Protein AF-A0A412C0H1-F1 (afdb_monomer)

Mean predicted aligned error: 8.93 Å

Solvent-accessible surface area (backbone atoms only — not comparable to full-atom values): 15823 Å² total; per-residue (Å²): 141,77,82,79,78,76,80,71,60,53,66,59,53,80,67,49,53,54,52,50,52,42,57,60,55,15,24,81,34,33,69,41,27,47,52,38,58,55,51,38,59,62,34,39,78,61,43,50,61,23,24,50,50,34,47,53,53,51,53,53,60,68,49,35,16,61,82,67,31,34,65,52,83,56,68,70,59,54,52,50,50,50,53,49,36,22,50,50,21,62,72,70,49,60,56,82,50,63,73,56,42,54,55,49,52,54,54,50,50,54,50,51,51,52,46,50,53,52,42,56,50,27,65,76,73,43,97,52,31,69,63,50,40,51,51,48,52,53,46,54,48,42,51,5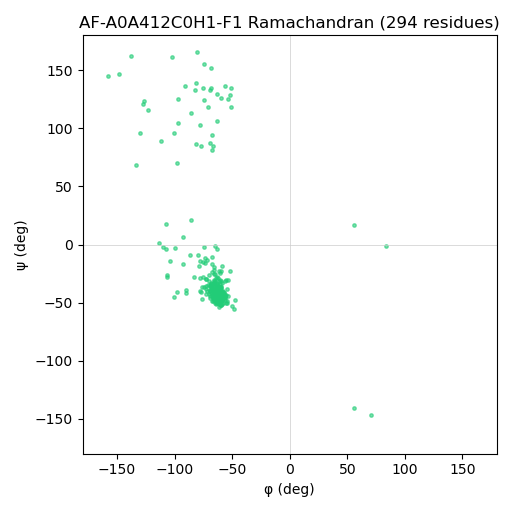3,13,52,54,47,30,50,64,39,41,47,91,84,44,54,62,51,36,29,49,37,44,58,50,48,53,49,50,55,52,22,61,72,44,69,88,47,67,82,54,36,81,84,46,98,40,44,19,52,60,25,56,35,36,68,57,36,20,55,50,48,33,55,45,50,55,33,48,76,66,22,68,70,43,64,74,41,53,67,63,42,50,51,53,51,54,49,50,55,55,48,34,59,52,20,70,25,65,70,25,46,53,47,40,51,51,47,52,31,54,56,31,56,71,41,93,50,69,74,45,35,53,55,23,52,55,52,52,50,50,50,51,66,72,62,48,54,67,64,58,60,52,51,54,59,52,53,62,58,65,76,76,114

Secondary structure (DSSP, 8-state):
-------PPTT--HHHHHHHHHHHHTTS-HHHHHHHHHHHHHHGGGHHHHHHHHHHHHHHHHHB-TTTSPPPS-HHHHHHHHHHHHHHHHHH-----HHHHHHHHHHHHHHHHHHHHHHHHHHHH-SSHHHHHHHHHHHHHHHHHHHHHHHHHTTT--HHHHHHHHHHHHHHHHHHHTT-GGG--SSSS--TTBS-HHHHHHHHHHHHHHHHH-SHHHH-HHHHHHHHHHHHHHHHHHT-HHHHHHHHHHHHHHHHTSS-HHHHHHHHHHHHHHHHHHS-HHHHHHHHHHHHHS--

Structure (mmCIF, N/CA/C/O backbone):
data_AF-A0A412C0H1-F1
#
_entry.id   AF-A0A412C0H1-F1
#
loop_
_atom_site.group_PDB
_atom_site.id
_atom_site.type_symbol
_atom_site.label_atom_id
_atom_site.label_alt_id
_atom_site.label_comp_id
_atom_site.label_asym_id
_atom_site.label_entity_id
_atom_site.label_seq_id
_atom_site.pdbx_PDB_ins_code
_atom_site.Cartn_x
_atom_site.Cartn_y
_atom_site.Cartn_z
_atom_site.occupancy
_atom_site.B_iso_or_equiv
_atom_site.auth_seq_id
_atom_site.auth_comp_id
_atom_site.auth_asym_id
_atom_site.auth_atom_id
_atom_site.pdbx_PDB_model_num
ATOM 1 N N . MET A 1 1 ? 7.747 -11.203 38.462 1.00 33.31 1 MET A N 1
ATOM 2 C CA . MET A 1 1 ? 7.712 -9.847 37.867 1.00 33.31 1 MET A CA 1
ATOM 3 C C . MET A 1 1 ? 8.048 -9.911 36.367 1.00 33.31 1 MET A C 1
ATOM 5 O O . MET A 1 1 ? 9.008 -9.312 35.915 1.00 33.31 1 MET A O 1
ATOM 9 N N . LEU A 1 2 ? 7.261 -10.654 35.575 1.00 30.45 2 LEU A N 1
ATOM 10 C CA . LEU A 1 2 ? 7.346 -10.662 34.108 1.00 30.45 2 LEU A CA 1
ATOM 11 C C . LEU A 1 2 ? 6.069 -10.009 33.599 1.00 30.45 2 LEU A C 1
ATOM 13 O O . LEU A 1 2 ? 5.040 -10.664 33.430 1.00 30.45 2 LEU A O 1
ATOM 17 N N . ASN A 1 3 ? 6.118 -8.687 33.450 1.00 31.19 3 ASN A N 1
ATOM 18 C CA . ASN A 1 3 ? 5.028 -7.950 32.838 1.00 31.19 3 ASN A CA 1
ATOM 19 C C . ASN A 1 3 ? 4.938 -8.450 31.395 1.00 31.19 3 ASN A C 1
ATOM 21 O O . ASN A 1 3 ? 5.823 -8.198 30.580 1.00 31.19 3 ASN A O 1
ATOM 25 N N . LYS A 1 4 ? 3.914 -9.257 31.114 1.00 36.16 4 LYS A N 1
ATOM 26 C CA . LYS A 1 4 ? 3.635 -9.834 29.802 1.00 36.16 4 LYS A CA 1
ATOM 27 C C . LYS A 1 4 ? 3.256 -8.666 28.893 1.00 36.16 4 LYS A C 1
ATOM 29 O O . LYS A 1 4 ? 2.079 -8.346 28.747 1.00 36.16 4 LYS A O 1
ATOM 34 N N . ILE A 1 5 ? 4.250 -7.992 28.315 1.00 34.88 5 ILE A N 1
ATOM 35 C CA . ILE A 1 5 ? 4.040 -7.027 27.240 1.00 34.88 5 ILE A CA 1
ATOM 36 C C . ILE A 1 5 ? 3.567 -7.857 26.042 1.00 34.88 5 ILE A C 1
ATOM 38 O O . ILE A 1 5 ? 4.348 -8.240 25.177 1.00 34.88 5 ILE A O 1
ATOM 42 N N . ARG A 1 6 ? 2.273 -8.199 26.003 1.00 37.09 6 ARG A N 1
ATOM 43 C CA . ARG A 1 6 ? 1.635 -8.595 24.750 1.00 37.09 6 ARG A CA 1
ATOM 44 C C . ARG A 1 6 ? 1.614 -7.340 23.898 1.00 37.09 6 ARG A C 1
ATOM 46 O O . ARG A 1 6 ? 0.728 -6.500 24.042 1.00 37.09 6 ARG A O 1
ATOM 53 N N . VAL A 1 7 ? 2.630 -7.184 23.057 1.00 48.78 7 VAL A N 1
ATOM 54 C CA . VAL A 1 7 ? 2.601 -6.202 21.980 1.00 48.78 7 VAL A CA 1
ATOM 55 C C . VAL A 1 7 ? 1.561 -6.704 20.982 1.00 48.78 7 VAL A C 1
ATOM 57 O O . VAL A 1 7 ? 1.871 -7.459 20.069 1.00 48.78 7 VAL A O 1
ATOM 60 N N . ASN A 1 8 ? 0.296 -6.345 21.198 1.00 61.88 8 ASN A N 1
ATOM 61 C CA . ASN A 1 8 ? -0.704 -6.469 20.151 1.00 61.88 8 ASN A CA 1
ATOM 62 C C . ASN A 1 8 ? -0.378 -5.390 19.105 1.00 61.88 8 ASN A C 1
ATOM 64 O O . ASN A 1 8 ? -0.383 -4.202 19.431 1.00 61.88 8 ASN A O 1
ATOM 68 N N . LEU A 1 9 ? -0.080 -5.797 17.869 1.00 70.12 9 LEU A N 1
ATOM 69 C CA . LEU A 1 9 ? 0.029 -4.908 16.713 1.00 70.12 9 LEU A CA 1
ATOM 70 C C . LEU A 1 9 ? -1.262 -4.081 16.590 1.00 70.12 9 LEU A C 1
ATOM 72 O O . LEU A 1 9 ? -2.361 -4.651 16.576 1.00 70.12 9 LEU A O 1
ATOM 76 N N . PRO A 1 10 ? -1.170 -2.743 16.548 1.00 74.38 10 PRO A N 1
ATOM 77 C CA . PRO A 1 10 ? -2.346 -1.891 16.525 1.00 74.38 10 PRO A CA 1
ATOM 78 C C . PRO A 1 10 ? -3.093 -2.050 15.195 1.00 74.38 10 PRO A C 1
ATOM 80 O O . PRO A 1 10 ? -2.507 -2.062 14.115 1.00 74.38 10 PRO A O 1
ATOM 83 N N . GLY A 1 11 ? -4.415 -2.180 15.281 1.00 71.00 11 GLY A N 1
ATOM 84 C CA . GLY A 1 11 ? -5.276 -2.408 14.119 1.00 71.00 11 GLY A CA 1
ATOM 85 C C . GLY A 1 11 ? -5.385 -3.869 13.670 1.00 71.00 11 GLY A C 1
ATOM 86 O O . GLY A 1 11 ? -6.147 -4.124 12.743 1.00 71.00 11 GLY A O 1
ATOM 87 N N . PHE A 1 12 ? -4.689 -4.815 14.320 1.00 81.31 12 PHE A N 1
ATOM 88 C CA . PHE A 1 12 ? -4.789 -6.247 14.013 1.00 81.31 12 PHE A CA 1
ATOM 89 C C . PHE A 1 12 ? -5.755 -6.985 14.954 1.00 81.31 12 PHE A C 1
ATOM 91 O O . PHE A 1 12 ? -5.597 -6.982 16.177 1.00 81.31 12 PHE A O 1
ATOM 98 N N . SER A 1 13 ? -6.734 -7.674 14.370 1.00 84.50 13 SER A N 1
ATOM 99 C CA . SER A 1 13 ? -7.578 -8.683 15.015 1.00 84.50 13 SER A CA 1
ATOM 100 C C . SER A 1 13 ? -6.858 -10.039 15.101 1.00 84.50 13 SER A C 1
ATOM 102 O O . SER A 1 13 ? -5.879 -10.267 14.395 1.00 84.50 13 SER A O 1
ATOM 104 N N . LYS A 1 14 ? -7.356 -10.987 15.915 1.00 85.06 14 LYS A N 1
ATOM 105 C CA . LYS A 1 14 ? -6.793 -12.357 15.994 1.00 85.06 14 LYS A CA 1
ATOM 106 C C . LYS A 1 14 ? -6.725 -13.051 14.626 1.00 85.06 14 LYS A C 1
ATOM 108 O O . LYS A 1 14 ? -5.761 -13.757 14.349 1.00 85.06 14 LYS A O 1
ATOM 113 N N . ILE A 1 15 ? -7.735 -12.836 13.784 1.00 87.62 15 ILE A N 1
ATOM 114 C CA . ILE A 1 15 ? -7.810 -13.404 12.432 1.00 87.62 15 ILE A CA 1
ATOM 115 C C . ILE A 1 15 ? -6.730 -12.788 11.538 1.00 87.62 15 ILE A C 1
ATOM 117 O O . ILE A 1 15 ? -6.113 -13.485 10.737 1.00 87.62 15 ILE A O 1
ATOM 121 N N . ASP A 1 16 ? -6.429 -11.505 11.725 1.00 90.12 16 ASP A N 1
ATOM 122 C CA . ASP A 1 16 ? -5.424 -10.810 10.926 1.00 90.12 16 ASP A CA 1
ATOM 123 C C . ASP A 1 16 ? -4.017 -11.373 11.162 1.00 90.12 16 ASP A C 1
ATOM 125 O O . ASP A 1 16 ? -3.229 -11.432 10.223 1.00 90.12 16 ASP A O 1
ATOM 129 N N . TYR A 1 17 ? -3.705 -11.832 12.382 1.00 89.56 17 TYR A N 1
ATOM 130 C CA . TYR A 1 17 ? -2.436 -12.516 12.666 1.00 89.56 17 TYR A CA 1
ATOM 131 C C . TYR A 1 17 ? -2.309 -13.827 11.898 1.00 89.56 17 TYR A C 1
ATOM 133 O O . TYR A 1 17 ? -1.237 -14.128 11.383 1.00 89.56 17 TYR A O 1
ATOM 141 N N . PHE A 1 18 ? -3.394 -14.597 11.793 1.00 92.00 18 PHE A N 1
ATOM 142 C CA . PHE A 1 18 ? -3.395 -15.826 11.005 1.00 92.00 18 PHE A CA 1
ATOM 143 C C . PHE A 1 18 ? -3.087 -15.527 9.530 1.00 92.00 18 PHE A C 1
ATOM 145 O O . PHE A 1 18 ? -2.208 -16.153 8.939 1.00 92.00 18 PHE A O 1
ATOM 152 N N . PHE A 1 19 ? -3.727 -14.501 8.962 1.00 92.75 19 PHE A N 1
ATOM 153 C CA . PHE A 1 19 ? -3.439 -14.057 7.596 1.00 92.75 19 PHE A CA 1
ATOM 154 C C . PHE A 1 19 ? -2.035 -13.476 7.424 1.00 92.75 19 PHE A C 1
ATOM 156 O O . PHE A 1 19 ? -1.430 -13.686 6.379 1.00 92.75 19 PHE A O 1
ATOM 163 N N . LEU A 1 20 ? -1.495 -12.794 8.435 1.00 93.50 20 LEU A N 1
ATOM 164 C CA . LEU A 1 20 ? -0.119 -12.302 8.437 1.00 93.50 20 LEU A CA 1
ATOM 165 C C . LEU A 1 20 ? 0.889 -13.463 8.395 1.00 93.50 20 LEU A C 1
ATOM 167 O O . LEU A 1 20 ? 1.844 -13.422 7.626 1.00 93.50 20 LEU A O 1
ATOM 171 N N . VAL A 1 21 ? 0.664 -14.519 9.182 1.00 93.06 21 VAL A N 1
ATOM 172 C CA . VAL A 1 21 ? 1.512 -15.722 9.158 1.00 93.06 21 VAL A CA 1
ATOM 173 C C . VAL A 1 21 ? 1.433 -16.402 7.795 1.00 93.06 21 VAL A C 1
ATOM 175 O O . VAL A 1 21 ? 2.471 -16.697 7.208 1.00 93.06 21 VAL A O 1
ATOM 178 N N . LEU A 1 22 ? 0.227 -16.585 7.244 1.00 92.94 22 LEU A N 1
ATOM 179 C CA . LEU A 1 22 ? 0.065 -17.127 5.892 1.00 92.94 22 LEU A CA 1
ATOM 180 C C . LEU A 1 22 ? 0.719 -16.238 4.826 1.00 92.94 22 LEU A C 1
ATOM 182 O O . LEU A 1 22 ? 1.287 -16.756 3.867 1.00 92.94 22 LEU A O 1
ATOM 186 N N . PHE A 1 23 ? 0.686 -14.916 4.999 1.00 93.88 23 PHE A N 1
ATOM 187 C CA . PHE A 1 23 ? 1.348 -13.970 4.108 1.00 93.88 23 PHE A CA 1
ATOM 188 C C . PHE A 1 23 ? 2.865 -14.190 4.091 1.00 93.88 23 PHE A C 1
ATOM 190 O O . PHE A 1 23 ? 3.435 -14.308 3.011 1.00 93.88 23 PHE A O 1
ATOM 197 N N . PHE A 1 24 ? 3.524 -14.351 5.238 1.00 93.44 24 PHE A N 1
ATOM 198 C CA . PHE A 1 24 ? 4.957 -14.676 5.257 1.00 93.44 24 PHE A CA 1
ATOM 199 C C . PHE A 1 24 ? 5.249 -16.094 4.755 1.00 93.44 24 PHE A C 1
ATOM 201 O O . PHE A 1 24 ? 6.189 -16.300 3.990 1.00 93.44 24 PHE A O 1
ATOM 208 N N . LEU A 1 25 ? 4.409 -17.071 5.102 1.00 92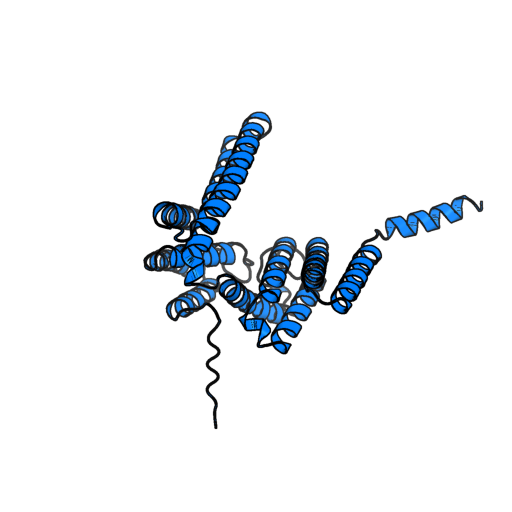.38 25 LEU A N 1
ATOM 209 C CA . LEU A 1 25 ? 4.547 -18.453 4.631 1.00 92.38 25 LEU A CA 1
ATOM 210 C C . LEU A 1 25 ? 4.412 -18.555 3.103 1.00 92.38 25 LEU A C 1
ATOM 212 O O . LEU A 1 25 ? 5.037 -19.392 2.455 1.00 92.38 25 LEU A O 1
ATOM 216 N N . SER A 1 26 ? 3.656 -17.641 2.501 1.00 91.56 26 SER A N 1
ATOM 217 C CA . SER A 1 26 ? 3.505 -17.559 1.054 1.00 91.56 26 SER A CA 1
ATOM 218 C C . SER A 1 26 ? 4.788 -17.141 0.319 1.00 91.56 26 SER A C 1
ATOM 220 O O . SER A 1 26 ? 4.838 -17.218 -0.907 1.00 91.56 26 SER A O 1
ATOM 222 N N . PHE A 1 27 ? 5.839 -16.678 1.005 1.00 91.06 27 PHE A N 1
ATOM 223 C CA . PHE A 1 27 ? 7.099 -16.279 0.359 1.00 91.06 27 PHE A CA 1
ATOM 224 C C . PHE A 1 27 ? 7.904 -17.483 -0.140 1.00 91.06 27 PHE A C 1
ATOM 226 O O . PHE A 1 27 ? 8.474 -17.421 -1.230 1.00 91.06 27 PHE A O 1
ATOM 233 N N . PHE A 1 28 ? 7.860 -18.596 0.595 1.00 88.44 28 PHE A N 1
ATOM 234 C CA . PHE A 1 28 ? 8.746 -19.745 0.400 1.00 88.44 28 PHE A CA 1
ATOM 235 C C . PHE A 1 28 ? 8.503 -20.533 -0.890 1.00 88.44 28 PHE A C 1
ATOM 237 O O . PHE A 1 28 ? 9.455 -21.032 -1.480 1.00 88.44 28 PHE A O 1
ATOM 244 N N . HIS A 1 29 ? 7.251 -20.669 -1.338 1.00 88.75 29 HIS A N 1
ATOM 245 C CA . HIS A 1 29 ? 6.934 -21.495 -2.505 1.00 88.75 29 HIS A CA 1
ATOM 246 C C . HIS A 1 29 ? 5.731 -20.967 -3.294 1.00 88.75 29 HIS A C 1
ATOM 248 O O . HIS A 1 29 ? 4.761 -20.469 -2.715 1.00 88.75 29 HIS A O 1
ATOM 254 N N . SER A 1 30 ? 5.748 -21.137 -4.622 1.00 87.75 30 SER A N 1
ATOM 255 C CA . SER A 1 30 ? 4.690 -20.629 -5.510 1.00 87.75 30 SER A CA 1
ATOM 256 C C . SER A 1 30 ? 3.312 -21.227 -5.186 1.00 87.75 30 SER A C 1
ATOM 258 O O . SER A 1 30 ? 2.310 -20.507 -5.171 1.00 87.75 30 SER A O 1
ATOM 260 N N . SER A 1 31 ? 3.258 -22.517 -4.824 1.00 89.12 31 SER A N 1
ATOM 261 C CA . SER A 1 31 ? 2.017 -23.183 -4.388 1.00 89.12 31 SER A CA 1
ATOM 262 C C . SER A 1 31 ? 1.454 -22.599 -3.088 1.00 89.12 31 SER A C 1
ATOM 264 O O . SER A 1 31 ? 0.242 -22.431 -2.971 1.00 89.12 31 SER A O 1
ATOM 266 N N . LEU A 1 32 ? 2.312 -22.206 -2.140 1.00 90.50 32 LEU A N 1
ATOM 267 C CA . LEU A 1 32 ? 1.899 -21.507 -0.919 1.00 90.50 32 LEU A CA 1
ATOM 268 C C . LEU A 1 32 ? 1.409 -20.091 -1.239 1.00 90.50 32 LEU A C 1
ATOM 270 O O . LEU A 1 32 ? 0.443 -19.621 -0.644 1.00 90.50 32 LEU A O 1
ATOM 274 N N . GLY A 1 33 ? 2.015 -19.437 -2.234 1.00 88.19 33 GLY A N 1
ATOM 275 C CA . GLY A 1 33 ? 1.509 -18.205 -2.842 1.00 88.19 33 GLY A CA 1
ATOM 276 C C . GLY A 1 33 ? 0.090 -18.338 -3.390 1.00 88.19 33 GLY A C 1
ATOM 277 O O . GLY A 1 33 ? -0.747 -17.461 -3.175 1.00 88.19 33 GLY A O 1
ATOM 278 N N . PHE A 1 34 ? -0.193 -19.441 -4.076 1.00 88.50 34 PHE A N 1
ATOM 279 C CA . PHE A 1 34 ? -1.522 -19.741 -4.596 1.00 88.50 34 PHE A CA 1
ATOM 280 C C . PHE A 1 34 ? -2.526 -20.046 -3.477 1.00 88.50 34 PHE A C 1
ATOM 282 O O . PHE A 1 34 ? -3.609 -19.462 -3.454 1.00 88.50 34 PHE A O 1
ATOM 289 N N . LEU A 1 35 ? -2.143 -20.874 -2.499 1.00 90.75 35 LEU A N 1
ATOM 290 C CA . LEU A 1 35 ? -2.966 -21.180 -1.326 1.00 90.75 35 LEU A CA 1
ATOM 291 C C . LEU A 1 35 ? -3.294 -19.913 -0.529 1.00 90.75 35 LEU A C 1
ATOM 293 O O . LEU A 1 35 ? -4.434 -19.723 -0.112 1.00 90.75 35 LEU A O 1
ATOM 297 N N . PHE A 1 36 ? -2.331 -19.003 -0.383 1.00 93.06 36 PHE A N 1
ATOM 298 C CA . PHE A 1 36 ? -2.559 -17.706 0.242 1.00 93.06 36 PHE A CA 1
ATOM 299 C C . PHE A 1 36 ? -3.612 -16.881 -0.503 1.00 93.06 36 PHE A C 1
ATOM 301 O O . PHE A 1 36 ? -4.518 -16.346 0.130 1.00 93.06 36 PHE A O 1
ATOM 308 N N . ASN A 1 37 ? -3.564 -16.833 -1.837 1.00 91.44 37 ASN A N 1
ATOM 309 C CA . ASN A 1 37 ? -4.595 -16.148 -2.619 1.00 91.44 37 ASN A CA 1
ATOM 310 C C . ASN A 1 37 ? -5.991 -16.771 -2.401 1.00 91.44 37 ASN A C 1
ATOM 312 O O . ASN A 1 37 ? -6.974 -16.040 -2.319 1.00 91.44 37 ASN A O 1
ATOM 316 N N . PHE A 1 38 ? -6.091 -18.097 -2.255 1.00 91.19 38 PHE A N 1
ATOM 317 C CA . PHE A 1 38 ? -7.349 -18.761 -1.880 1.00 91.19 38 PHE A CA 1
ATOM 318 C C . PHE A 1 38 ? -7.800 -18.397 -0.465 1.00 91.19 38 PHE A C 1
ATOM 320 O O . PHE A 1 38 ? -8.972 -18.096 -0.245 1.00 91.19 38 PHE A O 1
ATOM 327 N N . ALA A 1 39 ? -6.874 -18.359 0.492 1.00 92.81 39 ALA A N 1
ATOM 328 C CA . ALA A 1 39 ? -7.173 -17.924 1.849 1.00 92.81 39 ALA A CA 1
ATOM 329 C C . ALA A 1 39 ? -7.708 -16.479 1.865 1.00 92.81 39 ALA A C 1
ATOM 331 O O . ALA A 1 39 ? -8.637 -16.176 2.613 1.00 92.81 39 ALA A O 1
ATOM 332 N N . LEU A 1 40 ? -7.201 -15.590 1.004 1.00 93.25 40 LEU A N 1
ATOM 333 C CA . LEU A 1 40 ? -7.712 -14.220 0.892 1.00 93.25 40 LEU A CA 1
ATOM 334 C C . LEU A 1 40 ? -9.195 -14.154 0.487 1.00 93.25 40 LEU A C 1
ATOM 336 O O . LEU A 1 40 ? -9.887 -13.246 0.944 1.00 93.25 40 LEU A O 1
ATOM 340 N N . LEU A 1 41 ? -9.710 -15.122 -0.282 1.00 93.38 41 LEU A N 1
ATOM 341 C CA . LEU A 1 41 ? -11.150 -15.225 -0.566 1.00 93.38 41 LEU A CA 1
ATOM 342 C C . LEU A 1 41 ? -11.952 -15.558 0.696 1.00 93.38 41 LEU A C 1
ATOM 344 O O . LEU A 1 41 ? -13.026 -15.002 0.916 1.00 93.38 41 LEU A O 1
ATOM 348 N N . TYR A 1 42 ? -11.421 -16.420 1.569 1.00 92.12 42 TYR A N 1
ATOM 349 C CA . TYR A 1 42 ? -12.043 -16.694 2.868 1.00 92.12 42 TYR A CA 1
ATOM 350 C C . TYR A 1 42 ? -12.120 -15.426 3.730 1.00 92.12 42 TYR A C 1
ATOM 352 O O . TYR A 1 42 ? -13.086 -15.233 4.471 1.00 92.12 42 TYR A O 1
ATOM 360 N N . TYR A 1 43 ? -11.154 -14.515 3.580 1.00 91.44 43 TYR A N 1
ATOM 361 C CA . TYR A 1 43 ? -11.150 -13.235 4.284 1.00 91.44 43 TYR A CA 1
ATOM 362 C C . TYR A 1 43 ? -12.374 -12.368 3.943 1.00 91.44 43 TYR A C 1
ATOM 364 O O . TYR A 1 43 ? -12.810 -11.564 4.765 1.00 91.44 43 TYR A O 1
ATOM 372 N N . TRP A 1 44 ? -12.996 -12.556 2.775 1.00 93.00 44 TRP A N 1
ATOM 373 C CA . TRP A 1 44 ? -14.186 -11.802 2.369 1.00 93.00 44 TRP A CA 1
ATOM 374 C C . TRP A 1 44 ? -15.417 -12.091 3.236 1.00 93.00 44 TRP A C 1
ATOM 376 O O . TRP A 1 44 ? -16.317 -11.255 3.304 1.00 93.00 44 TRP A O 1
ATOM 386 N N . LYS A 1 45 ? -15.446 -13.216 3.972 1.00 90.62 45 LYS A N 1
ATOM 387 C CA . LYS A 1 45 ? -16.519 -13.520 4.939 1.00 90.62 45 LYS A CA 1
ATOM 388 C C . LYS A 1 45 ? -16.644 -12.471 6.046 1.00 90.62 45 LYS A C 1
ATOM 390 O O . LYS A 1 45 ? -17.720 -12.311 6.610 1.00 90.62 45 LYS A O 1
ATOM 395 N N . PHE A 1 46 ? -15.578 -11.720 6.319 1.00 87.94 46 PHE A N 1
ATOM 396 C CA . PHE A 1 46 ? -15.566 -10.630 7.298 1.00 87.94 46 PHE A CA 1
ATOM 397 C C . PHE A 1 46 ? -16.047 -9.290 6.705 1.00 87.94 46 PHE A C 1
ATOM 399 O O . PHE A 1 46 ? -15.744 -8.215 7.222 1.00 87.94 46 PHE A O 1
ATOM 406 N N . GLY A 1 47 ? -16.788 -9.339 5.594 1.00 89.75 47 GLY A N 1
ATOM 407 C CA . GLY A 1 47 ? -17.420 -8.184 4.969 1.00 89.75 47 GLY A CA 1
ATOM 408 C C . GLY A 1 47 ? -16.425 -7.229 4.306 1.00 89.75 47 GLY A C 1
ATOM 409 O O . GLY A 1 47 ? -15.392 -7.626 3.761 1.00 89.75 47 GLY A O 1
ATOM 410 N N . THR A 1 48 ? -16.746 -5.934 4.337 1.00 91.69 48 THR A N 1
ATOM 411 C CA . THR A 1 48 ? -15.975 -4.883 3.651 1.00 91.69 48 THR A CA 1
ATOM 412 C C . THR A 1 48 ? -14.564 -4.718 4.208 1.00 91.69 48 THR A C 1
ATOM 414 O O . THR A 1 48 ? -13.642 -4.409 3.458 1.00 91.69 48 THR A O 1
ATOM 417 N N . GLU A 1 49 ? -14.385 -4.938 5.512 1.00 91.56 49 GLU A N 1
ATOM 418 C CA . GLU A 1 49 ? -13.076 -4.902 6.170 1.00 91.56 49 GLU A CA 1
ATOM 419 C C . GLU A 1 49 ? -12.161 -6.010 5.642 1.00 91.56 49 GLU A C 1
ATOM 421 O O . GLU A 1 49 ? -11.034 -5.735 5.230 1.00 91.56 49 GLU A O 1
ATOM 426 N N . GLY A 1 50 ? -12.662 -7.248 5.591 1.00 91.62 50 GLY A N 1
ATOM 427 C CA . GLY A 1 50 ? -11.920 -8.386 5.055 1.00 91.62 50 GLY A CA 1
ATOM 428 C C . GLY A 1 50 ? -11.562 -8.213 3.578 1.00 91.62 50 GLY A C 1
ATOM 429 O O . GLY A 1 50 ? -10.428 -8.476 3.180 1.00 91.62 50 GLY A O 1
ATOM 430 N N . CYS A 1 51 ? -12.482 -7.667 2.774 1.00 94.31 51 CYS A N 1
ATOM 431 C CA . CYS A 1 51 ? -12.210 -7.331 1.373 1.00 94.31 51 CYS A CA 1
ATOM 432 C C . CYS A 1 51 ? -11.070 -6.303 1.243 1.00 94.31 51 CYS A C 1
ATOM 434 O O . CYS A 1 51 ? -10.143 -6.514 0.463 1.00 94.31 51 CYS A O 1
ATOM 436 N N . LEU A 1 52 ? -11.070 -5.230 2.041 1.00 94.19 52 LEU A N 1
ATOM 437 C CA . LEU A 1 52 ? -9.986 -4.238 2.039 1.00 94.19 52 LEU A CA 1
ATOM 438 C C . LEU A 1 52 ? -8.646 -4.827 2.472 1.00 94.19 52 LEU A C 1
ATOM 440 O O . LEU A 1 52 ? -7.636 -4.592 1.812 1.00 94.19 52 LEU A O 1
ATOM 444 N N . LYS A 1 53 ? -8.623 -5.610 3.555 1.00 94.00 53 LYS A N 1
ATOM 445 C CA . LYS A 1 53 ? -7.395 -6.276 4.008 1.00 94.00 53 LYS A CA 1
ATOM 446 C C . LYS A 1 53 ? -6.875 -7.238 2.944 1.00 94.00 53 LYS A C 1
ATOM 448 O O . LYS A 1 53 ? -5.671 -7.266 2.706 1.00 94.00 53 LYS A O 1
ATOM 453 N N . SER A 1 54 ? -7.764 -7.953 2.249 1.00 94.50 54 SER A N 1
ATOM 454 C CA . SER A 1 54 ? -7.378 -8.819 1.132 1.00 94.50 54 SER A CA 1
ATOM 455 C C . SER A 1 54 ? -6.720 -8.041 -0.008 1.00 94.50 54 SER A C 1
ATOM 457 O O . SER A 1 54 ? -5.679 -8.467 -0.501 1.00 94.50 54 SER A O 1
ATOM 459 N N . LEU A 1 55 ? -7.253 -6.861 -0.358 1.00 94.94 55 LEU A N 1
ATOM 460 C CA . LEU A 1 55 ? -6.647 -5.978 -1.352 1.00 94.94 55 LEU A CA 1
ATOM 461 C C . LEU A 1 55 ? -5.257 -5.520 -0.903 1.00 94.94 55 LEU A C 1
ATOM 463 O O . LEU A 1 55 ? -4.324 -5.621 -1.690 1.00 94.94 55 LEU A O 1
ATOM 467 N N . ILE A 1 56 ? -5.098 -5.086 0.353 1.00 94.44 56 ILE A N 1
ATOM 468 C CA . ILE A 1 56 ? -3.805 -4.636 0.899 1.00 94.44 56 ILE A CA 1
ATOM 469 C C . ILE A 1 56 ? -2.772 -5.767 0.876 1.00 94.44 56 ILE A C 1
ATOM 471 O O . ILE A 1 56 ? -1.646 -5.557 0.429 1.00 94.44 56 ILE A O 1
ATOM 475 N N . PHE A 1 57 ? -3.131 -6.969 1.327 1.00 94.81 57 PHE A N 1
ATOM 476 C CA . PHE A 1 57 ? -2.210 -8.106 1.328 1.00 94.81 57 PHE A CA 1
ATOM 477 C C . PHE A 1 57 ? -1.819 -8.529 -0.088 1.00 94.81 57 PHE A C 1
ATOM 479 O O . PHE A 1 57 ? -0.645 -8.794 -0.355 1.00 94.81 57 PHE A O 1
ATOM 486 N N . LEU A 1 58 ? -2.788 -8.567 -1.003 1.00 93.25 58 LEU A N 1
ATOM 487 C CA . LEU A 1 58 ? -2.551 -8.959 -2.384 1.00 93.25 58 LEU A CA 1
ATOM 488 C C . LEU A 1 58 ? -1.669 -7.943 -3.122 1.00 93.25 58 LEU A C 1
ATOM 490 O O . LEU A 1 58 ? -0.722 -8.347 -3.798 1.00 93.25 58 LEU A O 1
ATOM 494 N N . THR A 1 59 ? -1.948 -6.642 -2.988 1.00 91.38 59 THR A N 1
ATOM 495 C CA . THR A 1 59 ? -1.141 -5.590 -3.626 1.00 91.38 59 THR A CA 1
ATOM 496 C C . THR A 1 59 ? 0.252 -5.529 -3.026 1.00 91.38 59 THR A C 1
ATOM 498 O O . THR A 1 59 ? 1.218 -5.483 -3.782 1.00 91.38 59 THR A O 1
ATOM 501 N N . THR A 1 60 ? 0.372 -5.630 -1.697 1.00 92.56 60 THR A N 1
ATOM 502 C CA . THR A 1 60 ? 1.670 -5.720 -1.016 1.00 92.56 60 THR A CA 1
ATOM 503 C C . THR A 1 60 ? 2.478 -6.888 -1.566 1.00 92.56 60 THR A C 1
ATOM 505 O O . THR A 1 60 ? 3.601 -6.675 -2.004 1.00 92.56 60 THR A O 1
ATOM 508 N N . ARG A 1 61 ? 1.904 -8.099 -1.644 1.00 90.75 61 ARG A N 1
ATOM 509 C CA . ARG A 1 61 ? 2.588 -9.269 -2.223 1.00 90.75 61 ARG A CA 1
ATOM 510 C C . ARG A 1 61 ? 2.992 -9.043 -3.682 1.00 90.75 61 ARG A C 1
ATOM 512 O O . ARG A 1 61 ? 4.034 -9.528 -4.104 1.00 90.75 61 ARG A O 1
ATOM 519 N N . GLY A 1 62 ? 2.163 -8.346 -4.457 1.00 88.44 62 GLY A N 1
ATOM 520 C CA . GLY A 1 62 ? 2.413 -8.069 -5.871 1.00 88.44 62 GLY A CA 1
ATOM 521 C C . GLY A 1 62 ? 3.619 -7.165 -6.136 1.00 88.44 62 GLY A C 1
ATOM 522 O O . GLY A 1 62 ? 4.197 -7.261 -7.213 1.00 88.44 62 GLY A O 1
ATOM 523 N N . VAL A 1 63 ? 4.005 -6.320 -5.173 1.00 90.62 63 VAL A N 1
ATOM 524 C CA . VAL A 1 63 ? 5.146 -5.392 -5.297 1.00 90.62 63 VAL A CA 1
ATOM 525 C C . VAL A 1 63 ? 6.429 -5.890 -4.623 1.00 90.62 63 VAL A C 1
ATOM 527 O O . VAL A 1 63 ? 7.459 -5.215 -4.704 1.00 90.62 63 VAL A O 1
ATOM 530 N N . LEU A 1 64 ? 6.380 -7.046 -3.951 1.00 91.19 64 LEU A N 1
ATOM 531 C CA . LEU A 1 64 ? 7.555 -7.645 -3.323 1.00 91.19 64 LEU A CA 1
ATOM 532 C C . LEU A 1 64 ? 8.563 -8.128 -4.365 1.00 91.19 64 LEU A C 1
ATOM 534 O O . LEU A 1 64 ? 8.213 -8.509 -5.482 1.00 91.19 64 LEU A O 1
ATOM 538 N N . ASN A 1 65 ? 9.823 -8.129 -3.955 1.00 87.12 65 ASN A N 1
ATOM 539 C CA . ASN A 1 65 ? 10.930 -8.631 -4.742 1.00 87.12 65 ASN A CA 1
ATOM 540 C C . ASN A 1 65 ? 10.767 -10.147 -5.017 1.00 87.12 65 ASN A C 1
ATOM 542 O O . ASN A 1 65 ? 10.576 -10.901 -4.058 1.00 87.12 65 ASN A O 1
ATOM 546 N N . PRO A 1 66 ? 10.881 -10.617 -6.275 1.00 84.94 66 PRO A N 1
ATOM 547 C CA . PRO A 1 66 ? 10.839 -12.038 -6.624 1.00 84.94 66 PRO A CA 1
ATOM 548 C C . PRO A 1 66 ? 11.862 -12.909 -5.881 1.00 84.94 66 PRO A C 1
ATOM 550 O O . PRO A 1 66 ? 11.571 -14.068 -5.596 1.00 84.94 66 PRO A O 1
ATOM 553 N N . SER A 1 67 ? 13.027 -12.354 -5.526 1.00 82.75 67 SER A N 1
ATOM 554 C CA . SER A 1 67 ? 14.061 -13.039 -4.734 1.00 82.75 67 SER A CA 1
ATOM 555 C C . SER A 1 67 ? 13.689 -13.192 -3.257 1.00 82.75 67 SER A C 1
ATOM 557 O O . SER A 1 67 ? 14.311 -13.970 -2.541 1.00 82.75 67 SER A O 1
ATOM 559 N N . VAL A 1 68 ? 12.691 -12.443 -2.782 1.00 83.44 68 VAL A N 1
ATOM 560 C CA . VAL A 1 68 ? 12.172 -12.520 -1.406 1.00 83.44 68 VAL A CA 1
ATOM 561 C C . VAL A 1 68 ? 10.892 -13.340 -1.362 1.00 83.44 68 VAL A C 1
ATOM 563 O O . VAL A 1 68 ? 10.719 -14.180 -0.485 1.00 83.44 68 VAL A O 1
ATOM 566 N N . ALA A 1 69 ? 9.980 -13.087 -2.298 1.00 82.69 69 ALA A N 1
ATOM 567 C CA . ALA A 1 69 ? 8.698 -13.755 -2.389 1.00 82.69 69 ALA A CA 1
ATOM 568 C C . ALA A 1 69 ? 8.560 -14.413 -3.759 1.00 82.69 69 ALA A C 1
ATOM 570 O O . ALA A 1 69 ? 8.453 -13.733 -4.781 1.00 82.69 69 ALA A O 1
ATOM 571 N N . SER A 1 70 ? 8.485 -15.745 -3.760 1.00 80.50 70 SER A N 1
ATOM 572 C CA . SER A 1 70 ? 8.264 -16.523 -4.978 1.00 80.50 70 SER A CA 1
ATOM 573 C C . SER A 1 70 ? 7.059 -16.008 -5.775 1.00 80.50 70 SER A C 1
ATOM 575 O O . SER A 1 70 ? 5.975 -15.725 -5.235 1.00 80.50 70 SER A O 1
ATOM 577 N N . GLN A 1 71 ? 7.244 -15.887 -7.093 1.00 77.19 71 GLN A N 1
ATOM 578 C CA . GLN A 1 71 ? 6.175 -15.463 -7.989 1.00 77.19 71 GLN A CA 1
ATOM 579 C C . GLN A 1 71 ? 5.010 -16.453 -7.896 1.00 77.19 71 GLN A C 1
ATOM 581 O O . GLN A 1 71 ? 5.175 -17.669 -8.022 1.00 77.19 71 GLN A O 1
ATOM 586 N N . ALA A 1 72 ? 3.812 -15.929 -7.629 1.00 68.12 72 ALA A N 1
ATOM 587 C CA . ALA A 1 72 ? 2.610 -16.748 -7.623 1.00 68.12 72 ALA A CA 1
ATOM 588 C C . ALA A 1 72 ? 2.297 -17.182 -9.060 1.00 68.12 72 ALA A C 1
ATOM 590 O O . ALA A 1 72 ? 2.284 -16.345 -9.961 1.00 68.12 72 ALA A O 1
ATOM 591 N N . SER A 1 73 ? 2.016 -18.469 -9.247 1.00 63.50 73 SER A N 1
ATOM 592 C CA . SER A 1 73 ? 1.910 -19.119 -10.557 1.00 63.50 73 SER A CA 1
ATOM 593 C C . SER A 1 73 ? 0.808 -18.575 -11.476 1.00 63.50 73 SER A C 1
ATOM 595 O O . SER A 1 73 ? 0.902 -18.746 -12.687 1.00 63.50 73 SER A O 1
ATOM 597 N N . ILE A 1 74 ? -0.238 -17.923 -10.945 1.00 78.44 74 ILE A N 1
ATOM 598 C CA . ILE A 1 74 ? -1.418 -17.526 -11.736 1.00 78.44 74 ILE A CA 1
ATOM 599 C C . ILE A 1 74 ? -1.765 -16.047 -11.513 1.00 78.44 74 ILE A C 1
ATOM 601 O O . ILE A 1 74 ? -2.489 -15.680 -10.582 1.00 78.44 74 ILE A O 1
ATOM 605 N N . GLN A 1 75 ? -1.283 -15.184 -12.412 1.00 80.81 75 GLN A N 1
ATOM 606 C CA . GLN A 1 75 ? -1.536 -13.736 -12.380 1.00 80.81 75 GLN A CA 1
ATOM 607 C C . GLN A 1 75 ? -3.022 -13.393 -12.581 1.00 80.81 75 GLN A C 1
ATOM 609 O O . GLN A 1 75 ? -3.538 -12.489 -11.924 1.00 80.81 75 GLN A O 1
ATOM 614 N N . SER A 1 76 ? -3.739 -14.139 -13.426 1.00 85.06 76 SER A N 1
ATOM 615 C CA . SER A 1 76 ? -5.173 -13.932 -13.687 1.00 85.06 76 SER A CA 1
ATOM 616 C C . SER A 1 76 ? -6.025 -14.055 -12.420 1.00 85.06 76 SER A C 1
ATOM 618 O O . SER A 1 76 ? -6.989 -13.316 -12.238 1.00 85.06 76 SER A O 1
ATOM 620 N N . PHE A 1 77 ? -5.630 -14.926 -11.489 1.00 86.12 77 PHE A N 1
ATOM 621 C CA . PHE A 1 77 ? -6.347 -15.118 -10.231 1.00 86.12 77 PHE A CA 1
ATOM 622 C C . PHE A 1 77 ? -6.247 -13.892 -9.316 1.00 86.12 77 PHE A C 1
ATOM 624 O O . PHE A 1 77 ? -7.206 -13.541 -8.631 1.00 86.12 77 PHE A O 1
ATOM 631 N N . ARG A 1 78 ? -5.119 -13.168 -9.359 1.00 87.31 78 ARG A N 1
ATOM 632 C CA . ARG A 1 78 ? -4.973 -11.904 -8.626 1.00 87.31 78 ARG A CA 1
ATOM 633 C C . ARG A 1 78 ? -5.984 -10.869 -9.110 1.00 87.31 78 ARG A C 1
ATOM 635 O O . ARG A 1 78 ? -6.603 -10.198 -8.292 1.00 87.31 78 ARG A O 1
ATOM 642 N N . TRP A 1 79 ? -6.198 -10.776 -10.421 1.00 88.19 79 TRP A N 1
ATOM 643 C CA . TRP A 1 79 ? -7.185 -9.859 -10.995 1.00 88.19 79 TRP A CA 1
ATOM 644 C C . TRP A 1 79 ? -8.615 -10.192 -10.572 1.00 88.19 79 TRP A C 1
ATOM 646 O O . TRP A 1 79 ? -9.372 -9.276 -10.257 1.00 88.19 79 TRP A O 1
ATOM 656 N N . ILE A 1 80 ? -8.960 -11.480 -10.476 1.00 90.25 80 ILE A N 1
ATOM 657 C CA . ILE A 1 80 ? -10.261 -11.920 -9.950 1.00 90.25 80 ILE A CA 1
ATOM 658 C C . ILE A 1 80 ? -10.452 -11.432 -8.511 1.00 90.25 80 ILE A C 1
ATOM 660 O O . ILE A 1 80 ? -11.512 -10.904 -8.182 1.00 90.25 80 ILE A O 1
ATOM 664 N N . ILE A 1 81 ? -9.424 -11.541 -7.662 1.00 92.38 81 ILE A N 1
ATOM 665 C CA . ILE A 1 81 ? -9.498 -11.055 -6.277 1.00 92.38 81 ILE A CA 1
ATOM 666 C C . ILE A 1 81 ? -9.628 -9.528 -6.247 1.00 92.38 81 ILE A C 1
ATOM 668 O O . ILE A 1 81 ? -10.488 -9.013 -5.536 1.00 92.38 81 ILE A O 1
ATOM 672 N N . VAL A 1 82 ? -8.825 -8.794 -7.028 1.00 93.19 82 VAL A N 1
ATOM 673 C CA . VAL A 1 82 ? -8.882 -7.321 -7.062 1.00 93.19 82 VAL A CA 1
ATOM 674 C C . VAL A 1 82 ? -10.260 -6.832 -7.499 1.00 93.19 82 VAL A C 1
ATOM 676 O O . VAL A 1 82 ? -10.872 -6.019 -6.803 1.00 93.19 82 VAL A O 1
ATOM 679 N N . LEU A 1 83 ? -10.766 -7.327 -8.629 1.00 92.81 83 LEU A N 1
ATOM 680 C CA . LEU A 1 83 ? -12.053 -6.902 -9.178 1.00 92.81 83 LEU A CA 1
ATOM 681 C C . LEU A 1 83 ? -13.222 -7.403 -8.322 1.00 92.81 83 LEU A C 1
ATOM 6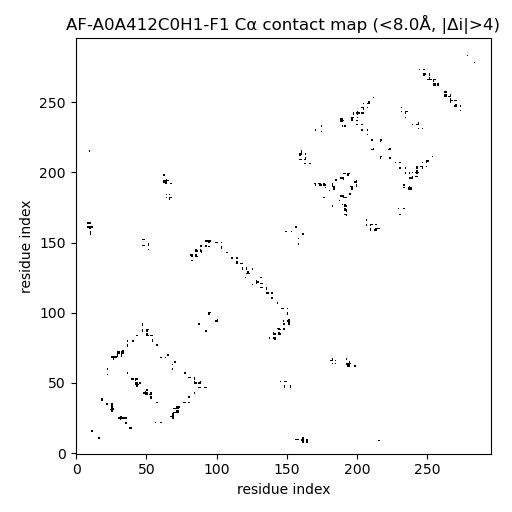83 O O . LEU A 1 83 ? -14.130 -6.628 -8.028 1.00 92.81 83 LEU A O 1
ATOM 687 N N . GLY A 1 84 ? -13.174 -8.655 -7.860 1.00 93.62 84 GLY A N 1
ATOM 688 C CA . GLY A 1 84 ? -14.198 -9.255 -7.005 1.00 93.62 84 GLY A CA 1
ATOM 689 C C . GLY A 1 84 ? -14.331 -8.542 -5.661 1.00 93.62 84 GLY A C 1
ATOM 690 O O . GLY A 1 84 ? -15.426 -8.104 -5.307 1.00 93.62 84 GLY A O 1
ATOM 691 N N . ALA A 1 85 ? -13.220 -8.328 -4.947 1.00 94.75 85 ALA A N 1
ATOM 692 C CA . ALA A 1 85 ? -13.225 -7.587 -3.684 1.00 94.75 85 ALA A CA 1
ATOM 693 C C . ALA A 1 85 ? -13.714 -6.148 -3.888 1.00 94.75 85 ALA A C 1
ATOM 695 O O . ALA A 1 85 ? -14.520 -5.645 -3.106 1.00 94.75 85 ALA A O 1
ATOM 696 N N . SER A 1 86 ? -13.274 -5.492 -4.964 1.00 95.56 86 SER A N 1
ATOM 697 C CA . SER A 1 86 ? -13.688 -4.122 -5.264 1.00 95.56 86 SER A CA 1
ATOM 698 C C . SER A 1 86 ? -15.188 -4.017 -5.556 1.00 95.56 86 SER A C 1
ATOM 700 O O . SER A 1 86 ? -15.863 -3.132 -5.026 1.00 95.56 86 SER A O 1
ATOM 702 N N . PHE A 1 87 ? -15.737 -4.952 -6.334 1.00 94.38 87 PHE A N 1
ATOM 703 C CA . PHE A 1 87 ? -17.169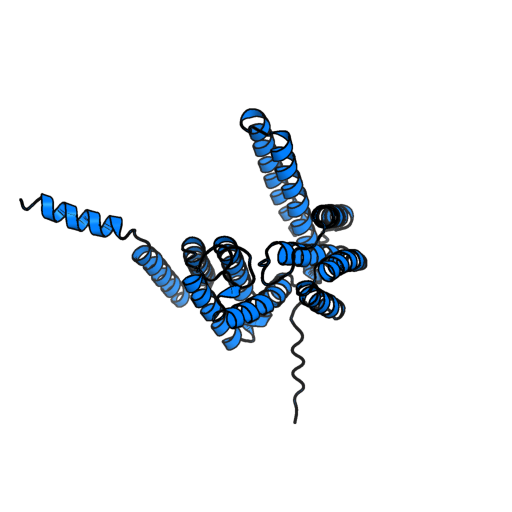 -5.021 -6.617 1.00 94.38 87 PHE A CA 1
ATOM 704 C C . PHE A 1 87 ? -17.994 -5.282 -5.350 1.00 94.38 87 PHE A C 1
ATOM 706 O O . PHE A 1 87 ? -18.982 -4.587 -5.105 1.00 94.38 87 PHE A O 1
ATOM 713 N N . LEU A 1 88 ? -17.567 -6.225 -4.502 1.00 94.12 88 LEU A N 1
ATOM 714 C CA . LEU A 1 88 ? -18.225 -6.509 -3.223 1.00 94.12 88 LEU A CA 1
ATOM 715 C C . LEU A 1 88 ? -18.235 -5.283 -2.304 1.00 94.12 88 LEU A C 1
ATOM 717 O O . LEU A 1 88 ? -19.273 -4.966 -1.720 1.00 94.12 88 LEU A O 1
ATOM 721 N N . ILE A 1 89 ? -17.119 -4.552 -2.215 1.00 94.81 89 ILE A N 1
ATOM 722 C CA . ILE A 1 89 ? -17.057 -3.316 -1.430 1.00 94.81 89 ILE A CA 1
ATOM 723 C C . ILE A 1 89 ? -18.028 -2.280 -2.000 1.00 94.81 89 ILE A C 1
ATOM 725 O O . ILE A 1 89 ? -18.817 -1.715 -1.246 1.00 94.81 89 ILE A O 1
ATOM 729 N N . LEU A 1 90 ? -18.025 -2.032 -3.311 1.00 92.94 90 LEU A N 1
ATOM 730 C CA . LEU A 1 90 ? -18.918 -1.042 -3.924 1.00 92.94 90 LEU A CA 1
ATOM 731 C C . LEU A 1 90 ? -20.401 -1.402 -3.769 1.00 92.94 90 LEU A C 1
ATOM 733 O O . LEU A 1 90 ? -21.227 -0.506 -3.599 1.00 92.94 90 LEU A O 1
ATOM 737 N N . ARG A 1 91 ? -20.748 -2.690 -3.785 1.00 92.12 91 ARG A N 1
ATOM 738 C CA . ARG A 1 91 ? -22.133 -3.141 -3.627 1.00 92.12 91 ARG A CA 1
ATOM 739 C C . ARG A 1 91 ? -22.613 -3.076 -2.178 1.00 92.12 91 ARG A C 1
ATOM 74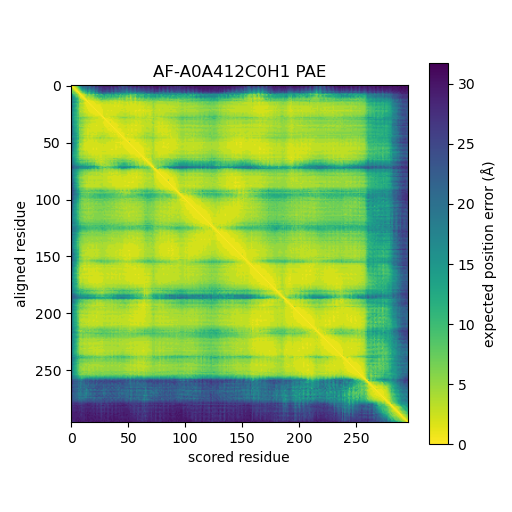1 O O . ARG A 1 91 ? -23.705 -2.574 -1.933 1.00 92.12 91 ARG A O 1
ATOM 748 N N . TYR A 1 92 ? -21.813 -3.565 -1.231 1.00 89.81 92 TYR A N 1
ATOM 749 C CA . TYR A 1 92 ? -22.270 -3.816 0.142 1.00 89.81 92 TYR A CA 1
ATOM 750 C C . TYR A 1 92 ? -21.804 -2.789 1.181 1.00 89.81 92 TYR A C 1
ATOM 752 O O . TYR A 1 92 ? -22.353 -2.750 2.280 1.00 89.81 92 TYR A O 1
ATOM 760 N N . SER A 1 93 ? -20.822 -1.934 0.878 1.00 88.56 93 SER A N 1
ATOM 761 C CA . SER A 1 93 ? -20.397 -0.900 1.834 1.00 88.56 93 SER A CA 1
ATOM 762 C C . SER A 1 93 ? -21.392 0.254 1.898 1.00 88.56 93 SER A C 1
ATOM 764 O O . SER A 1 93 ? -21.812 0.790 0.870 1.00 88.56 93 SER A O 1
ATOM 766 N N . ASN A 1 94 ? -21.732 0.698 3.107 1.00 87.25 94 ASN A N 1
ATOM 767 C CA . ASN A 1 94 ? -22.583 1.864 3.305 1.00 87.25 94 ASN A CA 1
ATOM 768 C C . ASN A 1 94 ? -21.915 2.865 4.248 1.00 87.25 94 ASN A C 1
ATOM 770 O O . ASN A 1 94 ? -21.615 2.564 5.404 1.00 87.25 94 ASN A O 1
ATOM 774 N N . ILE A 1 95 ? -21.698 4.082 3.749 1.00 87.31 95 ILE A N 1
ATOM 775 C CA . ILE A 1 95 ? -21.112 5.165 4.535 1.00 87.31 95 ILE A CA 1
ATOM 776 C C . ILE A 1 95 ? -22.210 5.734 5.437 1.00 87.31 95 ILE A C 1
ATOM 778 O O . ILE A 1 95 ? -23.052 6.506 4.979 1.00 87.31 95 ILE A O 1
ATOM 782 N N . LYS A 1 96 ? -22.177 5.372 6.726 1.00 84.12 96 LYS A N 1
ATOM 783 C CA . LYS A 1 96 ? -23.154 5.827 7.732 1.00 84.12 96 LYS A CA 1
ATOM 784 C C . LYS A 1 96 ? -23.152 7.350 7.909 1.00 84.12 96 LYS A C 1
ATOM 786 O O . LYS A 1 96 ? -24.199 7.969 8.059 1.00 84.12 96 LYS A O 1
ATOM 791 N N . ASN A 1 97 ? -21.975 7.976 7.865 1.00 85.06 97 ASN A N 1
ATOM 792 C CA . ASN A 1 97 ? -21.835 9.408 8.113 1.00 85.06 97 ASN A CA 1
ATOM 793 C C . ASN A 1 97 ? -22.078 10.253 6.846 1.00 85.06 97 ASN A C 1
ATOM 795 O O . ASN A 1 97 ? -21.262 10.265 5.919 1.00 85.06 97 ASN A O 1
ATOM 799 N N . ILE A 1 98 ? -23.160 11.039 6.853 1.00 85.56 98 ILE A N 1
ATOM 800 C CA . ILE A 1 98 ? -23.605 11.886 5.731 1.00 85.56 98 ILE A CA 1
ATOM 801 C C . ILE A 1 98 ? -22.522 12.882 5.281 1.00 85.56 98 ILE A C 1
ATOM 803 O O . ILE A 1 98 ? -22.292 13.049 4.082 1.00 85.56 98 ILE A O 1
ATOM 807 N N . LYS A 1 99 ? -21.795 13.514 6.216 1.00 85.44 99 LYS A N 1
ATOM 808 C CA . LYS A 1 99 ? -20.735 14.482 5.868 1.00 85.44 99 LYS A CA 1
ATOM 809 C C . LYS A 1 99 ? -19.609 13.811 5.081 1.00 85.44 99 LYS A C 1
ATOM 811 O O . LYS A 1 99 ? -19.091 14.392 4.127 1.00 85.44 99 LYS A O 1
ATOM 816 N N . PHE A 1 100 ? -19.232 12.590 5.462 1.00 83.00 100 PHE A N 1
ATOM 817 C CA . PHE A 1 100 ? -18.220 11.818 4.738 1.00 83.00 100 PHE A CA 1
ATOM 818 C C . PHE A 1 100 ? -18.738 11.290 3.407 1.00 83.00 100 PHE A C 1
ATOM 820 O O . PHE A 1 100 ? -18.000 11.348 2.428 1.00 83.00 100 PHE A O 1
ATOM 827 N N . LYS A 1 101 ? -20.003 10.862 3.343 1.00 89.06 101 LYS A N 1
ATOM 828 C CA . LYS A 1 101 ? -20.653 10.452 2.094 1.00 89.06 101 LYS A CA 1
ATOM 829 C C . LYS A 1 101 ? -20.608 11.570 1.050 1.00 89.06 101 LYS A C 1
ATOM 831 O O . LYS A 1 101 ? -20.195 11.330 -0.078 1.00 89.06 101 LYS A O 1
ATOM 836 N N . ASN A 1 102 ? -20.906 12.810 1.443 1.00 88.81 102 ASN A N 1
ATOM 837 C CA . ASN A 1 102 ? -20.835 13.958 0.535 1.00 88.81 102 ASN A CA 1
ATOM 838 C C . ASN A 1 102 ? -19.403 14.257 0.070 1.00 88.81 102 ASN A C 1
ATOM 840 O O . ASN A 1 102 ? -19.188 14.535 -1.108 1.00 88.81 102 ASN A O 1
ATOM 844 N N . LYS A 1 103 ? -18.407 14.177 0.965 1.00 90.00 103 LYS A N 1
ATOM 845 C CA . LYS A 1 103 ? -16.990 14.331 0.582 1.00 90.00 103 LYS A CA 1
ATOM 846 C C . LYS A 1 103 ? -16.549 13.239 -0.394 1.00 90.00 103 LYS A C 1
ATOM 848 O O . LYS A 1 103 ? -15.915 13.550 -1.396 1.00 90.00 103 LYS A O 1
ATOM 853 N N . TYR A 1 104 ? -16.916 11.988 -0.120 1.00 90.75 104 TYR A N 1
ATOM 854 C CA . TYR A 1 104 ? -16.650 10.855 -1.001 1.00 90.75 104 TYR A CA 1
ATOM 855 C C . TYR A 1 104 ? -17.285 11.058 -2.380 1.00 90.75 104 TYR A C 1
ATOM 857 O O . TYR A 1 104 ? -16.584 10.937 -3.374 1.00 90.75 104 TYR A O 1
ATOM 865 N N . ASN A 1 105 ? -18.561 11.449 -2.449 1.00 91.88 105 ASN A N 1
ATOM 866 C CA . ASN A 1 105 ? -19.252 11.674 -3.720 1.00 91.88 105 ASN A CA 1
ATOM 867 C C . ASN A 1 105 ? -18.586 12.773 -4.560 1.00 91.88 105 ASN A C 1
ATOM 869 O O . ASN A 1 105 ? -18.468 12.614 -5.770 1.00 91.88 105 ASN A O 1
ATOM 873 N N . LYS A 1 106 ? -18.103 13.858 -3.934 1.00 93.00 106 LYS A N 1
ATOM 874 C CA . LYS A 1 106 ? -17.343 14.905 -4.639 1.00 93.00 106 LYS A CA 1
ATOM 875 C C . LYS A 1 106 ? -16.039 14.361 -5.228 1.00 93.00 106 LYS A C 1
ATOM 877 O O . LYS A 1 106 ? -15.760 14.599 -6.396 1.00 93.00 106 LYS A O 1
ATOM 882 N N . ILE A 1 107 ? -15.272 13.602 -4.442 1.00 93.56 107 ILE A N 1
ATOM 883 C CA . ILE A 1 107 ? -14.026 12.972 -4.912 1.00 93.56 107 ILE A CA 1
ATOM 884 C C . ILE A 1 107 ? -14.323 11.978 -6.042 1.00 93.56 107 ILE A C 1
ATOM 886 O O . ILE A 1 107 ? -13.641 11.986 -7.062 1.00 93.56 107 ILE A O 1
ATOM 890 N N . LEU A 1 108 ? -15.360 11.153 -5.886 1.00 93.38 108 LEU A N 1
ATOM 891 C CA . LEU A 1 108 ? -15.779 10.179 -6.887 1.00 93.38 108 LEU A CA 1
ATOM 892 C C . LEU A 1 108 ? -16.168 10.864 -8.201 1.00 93.38 108 LEU A C 1
ATOM 894 O O . LEU A 1 108 ? -15.717 10.429 -9.253 1.00 93.38 108 LEU A O 1
ATOM 898 N N . LEU A 1 109 ? -16.937 11.956 -8.139 1.00 93.88 109 LEU A N 1
ATOM 899 C CA . LEU A 1 109 ? -17.314 12.741 -9.314 1.00 93.88 109 LEU A CA 1
ATOM 900 C C . LEU A 1 109 ? -16.077 13.273 -10.049 1.00 93.88 109 LEU A C 1
ATOM 902 O O . LEU A 1 109 ? -15.971 13.099 -11.259 1.00 93.88 109 LEU A O 1
ATOM 906 N N . CYS A 1 110 ? -15.120 13.864 -9.324 1.00 94.62 110 CYS A N 1
ATOM 907 C CA . CYS A 1 110 ? -13.875 14.360 -9.916 1.00 94.62 110 CYS A CA 1
ATOM 908 C C . CYS A 1 110 ? -13.082 13.247 -10.611 1.00 94.62 110 CYS A C 1
ATOM 910 O O . CYS A 1 110 ? -12.543 13.458 -11.693 1.00 94.62 110 CYS A O 1
ATOM 912 N N . ILE A 1 111 ? -13.022 12.056 -10.014 1.00 94.06 111 ILE A N 1
ATOM 913 C CA . ILE A 1 111 ? -12.254 10.936 -10.568 1.00 94.06 111 ILE A CA 1
ATOM 914 C C . ILE A 1 111 ? -12.972 10.297 -11.753 1.00 94.06 111 ILE A C 1
ATOM 916 O O . ILE A 1 111 ? -12.308 9.923 -12.716 1.00 94.06 111 ILE A O 1
ATOM 920 N N . ILE A 1 112 ? -14.303 10.205 -11.725 1.00 95.00 112 ILE A N 1
ATOM 921 C CA . ILE A 1 112 ? -15.095 9.778 -12.884 1.00 95.00 112 ILE A CA 1
ATOM 922 C C . ILE A 1 112 ? -14.890 10.765 -14.036 1.00 95.00 112 ILE A C 1
ATOM 924 O O . ILE A 1 112 ? -14.588 10.331 -15.144 1.00 95.00 112 ILE A O 1
ATOM 928 N N . ALA A 1 113 ? -14.964 12.074 -13.773 1.00 95.06 113 ALA A N 1
ATOM 929 C CA . ALA A 1 113 ? -14.715 13.103 -14.780 1.00 95.06 113 ALA A CA 1
ATOM 930 C C . ALA A 1 113 ? -13.298 12.980 -15.365 1.00 95.06 113 ALA A C 1
ATOM 932 O O . ALA A 1 113 ? -13.144 12.842 -16.577 1.00 95.06 113 ALA A O 1
ATOM 933 N N . PHE A 1 114 ? -12.270 12.908 -14.517 1.00 94.69 114 PHE A N 1
ATOM 934 C CA . PHE A 1 114 ? -10.885 12.705 -14.952 1.00 94.69 114 PHE A CA 1
ATOM 935 C C . PHE A 1 114 ? -10.712 11.424 -15.784 1.00 94.69 114 PHE A C 1
ATOM 937 O O . PHE A 1 114 ? -10.105 11.448 -16.856 1.00 94.69 114 PHE A O 1
ATOM 944 N N . SER A 1 115 ? -11.284 10.308 -15.327 1.00 94.75 115 SER A N 1
ATOM 945 C CA . SER A 1 115 ? -11.207 9.020 -16.024 1.00 94.75 115 SER A CA 1
ATOM 946 C C . SER A 1 115 ? -11.915 9.071 -17.376 1.00 94.75 115 SER A C 1
ATOM 948 O O . SER A 1 115 ? -11.393 8.533 -18.347 1.00 94.75 115 SER A O 1
ATOM 950 N N . SER A 1 116 ? -13.062 9.752 -17.463 1.00 94.06 116 SER A N 1
ATOM 951 C CA . SER A 1 116 ? -13.804 9.921 -18.716 1.00 94.06 116 SER A CA 1
ATOM 952 C C . SER A 1 116 ? -13.010 10.728 -19.743 1.00 94.06 116 SER A C 1
ATOM 954 O O . SER A 1 116 ? -12.839 10.269 -20.869 1.00 94.06 116 SER A O 1
ATOM 956 N N . VAL A 1 117 ? -12.418 11.855 -19.334 1.00 95.12 117 VAL A N 1
ATOM 957 C CA . VAL A 1 117 ? -11.555 12.675 -20.195 1.00 95.12 117 VAL A CA 1
ATOM 958 C C . VAL A 1 117 ? -10.351 11.860 -20.668 1.00 95.12 117 VAL A C 1
ATOM 960 O O . VAL A 1 117 ? -10.069 11.801 -21.861 1.00 95.12 117 VAL A O 1
ATOM 963 N N . THR A 1 118 ? -9.683 11.152 -19.754 1.00 93.56 118 THR A N 1
ATOM 964 C CA . THR A 1 118 ? -8.518 10.315 -20.085 1.00 93.56 118 THR A CA 1
ATOM 965 C C . THR A 1 118 ? -8.887 9.181 -21.047 1.00 93.56 118 THR A C 1
ATOM 967 O O . THR A 1 118 ? -8.120 8.871 -21.959 1.00 93.56 118 THR A O 1
ATOM 970 N N . ALA A 1 119 ? -10.064 8.571 -20.885 1.00 94.44 119 ALA A N 1
ATOM 971 C CA . ALA A 1 119 ? -10.562 7.532 -21.782 1.00 94.44 119 ALA A CA 1
ATOM 972 C C . ALA A 1 119 ? -10.852 8.087 -23.186 1.00 94.44 119 ALA A C 1
ATOM 974 O O . ALA A 1 119 ? -10.457 7.461 -24.167 1.00 94.44 119 ALA A O 1
ATOM 975 N N . MET A 1 120 ? -11.453 9.279 -23.290 1.00 94.12 120 MET A N 1
ATOM 976 C CA . MET A 1 120 ? -11.672 9.952 -24.577 1.00 94.12 120 MET A CA 1
ATOM 977 C C . MET A 1 120 ? -10.350 10.275 -25.280 1.00 94.12 120 MET A C 1
ATOM 979 O O . MET A 1 120 ? -10.190 9.945 -26.451 1.00 94.12 120 MET A O 1
ATOM 983 N N . PHE A 1 121 ? -9.363 10.828 -24.567 1.00 93.44 121 PHE A N 1
ATOM 984 C CA . PHE A 1 121 ? -8.026 11.056 -25.134 1.00 93.44 121 PHE A CA 1
ATOM 985 C C . PHE A 1 121 ? -7.343 9.753 -25.561 1.00 93.44 121 PHE A C 1
ATOM 987 O O . PHE A 1 121 ? -6.686 9.709 -26.599 1.00 93.44 121 PHE A O 1
ATOM 994 N N . SER A 1 122 ? -7.522 8.676 -24.794 1.00 93.88 122 SER A N 1
ATOM 995 C CA . SER A 1 122 ? -6.937 7.372 -25.117 1.00 93.88 122 SER A CA 1
ATOM 996 C C . SER A 1 122 ? -7.497 6.783 -26.412 1.00 93.88 122 SER A C 1
ATOM 998 O O . SER A 1 122 ? -6.753 6.106 -27.113 1.00 93.88 122 SER A O 1
ATOM 1000 N N . LEU A 1 123 ? -8.762 7.053 -26.755 1.00 91.88 123 LEU A N 1
ATOM 1001 C CA . LEU A 1 123 ? -9.355 6.636 -28.032 1.00 91.88 123 LEU A CA 1
ATOM 1002 C C . LEU A 1 123 ? -8.711 7.330 -29.239 1.00 91.88 123 LEU A C 1
ATOM 1004 O O . LEU A 1 123 ? -8.631 6.728 -30.303 1.00 91.88 123 LEU A O 1
ATOM 1008 N N . VAL A 1 124 ? -8.269 8.578 -29.071 1.00 93.31 124 VAL A N 1
ATOM 1009 C CA . VAL A 1 124 ? -7.732 9.402 -30.165 1.00 93.31 124 VAL A CA 1
ATOM 1010 C C . VAL A 1 124 ? -6.219 9.233 -30.319 1.00 93.31 124 VAL A C 1
ATOM 1012 O O . VAL A 1 124 ? -5.714 9.207 -31.434 1.00 93.31 124 VAL A O 1
ATOM 1015 N N . VAL A 1 125 ? -5.487 9.132 -29.204 1.00 93.00 125 VAL A N 1
ATOM 1016 C CA . VAL A 1 125 ? -4.017 9.253 -29.191 1.00 93.00 125 VAL A CA 1
ATOM 1017 C C . VAL A 1 125 ? -3.304 7.911 -28.986 1.00 93.00 125 VAL A C 1
ATOM 1019 O O . VAL A 1 125 ? -2.151 7.757 -29.382 1.00 93.00 125 VAL A O 1
ATOM 1022 N N . SER A 1 126 ? -3.939 6.924 -28.344 1.00 91.31 126 SER A N 1
ATOM 1023 C CA . SER A 1 126 ? -3.253 5.677 -27.986 1.00 91.31 126 SER A CA 1
ATOM 1024 C C . SER A 1 126 ? -3.181 4.698 -29.153 1.00 91.31 126 SER A C 1
ATOM 1026 O O . SER A 1 126 ? -4.178 4.437 -29.816 1.00 91.31 126 SER A O 1
ATOM 1028 N N . SER A 1 127 ? -2.033 4.035 -29.310 1.00 93.12 127 SER A N 1
ATOM 1029 C CA . SER A 1 127 ? -1.876 2.899 -30.230 1.00 93.12 127 SER A CA 1
ATOM 1030 C C . SER A 1 127 ? -2.709 1.670 -29.830 1.00 93.12 127 SER A C 1
ATOM 1032 O O . SER A 1 127 ? -2.995 0.829 -30.674 1.00 93.12 127 SER A O 1
ATOM 1034 N N . TYR A 1 128 ? -3.110 1.556 -28.555 1.00 94.19 128 TYR A N 1
ATOM 1035 C CA . TYR A 1 128 ? -3.900 0.433 -28.031 1.00 94.19 128 TYR A CA 1
ATOM 1036 C C . TYR A 1 128 ? -5.068 0.928 -27.160 1.00 94.19 128 TYR A C 1
ATOM 1038 O O . TYR A 1 128 ? -5.078 0.694 -25.940 1.00 94.19 128 TYR A O 1
ATOM 1046 N N . PRO A 1 129 ? -6.072 1.588 -27.766 1.00 92.25 129 PRO A N 1
ATOM 1047 C CA . PRO A 1 129 ? -7.119 2.317 -27.050 1.00 92.25 129 PRO A CA 1
ATOM 1048 C C . PRO A 1 129 ? -7.917 1.425 -26.094 1.00 92.25 129 PRO A C 1
ATOM 1050 O O . PRO A 1 129 ? -8.162 1.797 -24.946 1.00 92.25 129 PRO A O 1
ATOM 1053 N N . THR A 1 130 ? -8.243 0.198 -26.508 1.00 91.94 130 THR A N 1
ATOM 1054 C CA . THR A 1 130 ? -8.983 -0.762 -25.679 1.00 91.94 130 THR A CA 1
ATOM 1055 C C . THR A 1 130 ? -8.224 -1.107 -24.398 1.00 91.94 130 THR A C 1
ATOM 1057 O O . THR A 1 130 ? -8.794 -1.079 -23.308 1.00 91.94 130 THR A O 1
ATOM 1060 N N . THR A 1 131 ? -6.918 -1.380 -24.491 1.00 91.88 131 THR A N 1
ATOM 1061 C CA . THR A 1 131 ? -6.112 -1.722 -23.306 1.00 91.88 131 THR A CA 1
ATOM 1062 C C . THR A 1 131 ? -5.940 -0.528 -22.368 1.00 91.88 131 THR A C 1
ATOM 1064 O O . THR A 1 131 ? -5.963 -0.699 -21.148 1.00 91.88 131 THR A O 1
ATOM 1067 N N . ALA A 1 132 ? -5.825 0.684 -22.918 1.00 92.31 132 ALA A N 1
ATOM 1068 C CA . ALA A 1 132 ? -5.779 1.914 -22.139 1.00 92.31 132 ALA A CA 1
ATOM 1069 C C . ALA A 1 132 ? -7.087 2.131 -21.358 1.00 92.31 132 ALA A C 1
ATOM 1071 O O . ALA A 1 132 ? -7.045 2.358 -20.148 1.00 92.31 132 ALA A O 1
ATOM 1072 N N . ILE A 1 133 ? -8.247 1.955 -22.002 1.00 93.00 133 ILE A N 1
ATOM 1073 C CA . ILE A 1 133 ? -9.560 2.059 -21.346 1.00 93.00 133 ILE A CA 1
ATOM 1074 C C . ILE A 1 133 ? -9.703 1.026 -20.226 1.00 93.00 133 ILE A C 1
ATOM 1076 O O . ILE A 1 133 ? -10.126 1.378 -19.126 1.00 93.00 133 ILE A O 1
ATOM 1080 N N . PHE A 1 134 ? -9.298 -0.228 -20.450 1.00 90.69 134 PHE A N 1
ATOM 1081 C CA . PHE A 1 134 ? -9.338 -1.249 -19.397 1.00 90.69 134 PHE A CA 1
ATOM 1082 C C . PHE A 1 134 ? -8.459 -0.891 -18.192 1.00 90.69 134 PHE A C 1
ATOM 1084 O O . PHE A 1 134 ? -8.883 -1.095 -17.053 1.00 90.69 134 PHE A O 1
ATOM 1091 N N . LYS A 1 135 ? -7.271 -0.307 -18.408 1.00 90.38 135 LYS A N 1
ATOM 1092 C CA . LYS A 1 135 ? -6.413 0.185 -17.313 1.00 90.38 135 LYS A CA 1
ATOM 1093 C C . LYS A 1 135 ? -7.098 1.299 -16.520 1.00 90.38 135 LYS A C 1
ATOM 1095 O O . LYS A 1 135 ? -7.099 1.251 -15.291 1.00 90.38 135 LYS A O 1
ATOM 1100 N N . ILE A 1 136 ? -7.717 2.258 -17.211 1.00 93.94 136 ILE A N 1
ATOM 1101 C CA . ILE A 1 136 ? -8.456 3.366 -16.586 1.00 93.94 136 ILE A CA 1
ATOM 1102 C C . ILE A 1 136 ? -9.639 2.830 -15.771 1.00 93.94 136 ILE A C 1
ATOM 1104 O O . ILE A 1 136 ? -9.795 3.187 -14.605 1.00 93.94 136 ILE A O 1
ATOM 1108 N N . MET A 1 137 ? -10.435 1.921 -16.341 1.00 91.50 137 MET A N 1
ATOM 1109 C CA . MET A 1 137 ? -11.583 1.316 -15.660 1.00 91.50 137 MET A CA 1
ATOM 1110 C C . MET A 1 137 ? -11.165 0.488 -14.445 1.00 91.50 137 MET A C 1
ATOM 1112 O O . MET A 1 137 ? -11.769 0.607 -13.378 1.00 91.50 137 MET A O 1
ATOM 1116 N N . SER A 1 138 ? -10.103 -0.312 -14.570 1.00 90.75 138 SER A N 1
ATOM 1117 C CA . SER A 1 138 ? -9.566 -1.087 -13.451 1.00 90.75 138 SER A CA 1
ATOM 1118 C C . SER A 1 138 ? -9.068 -0.183 -12.323 1.00 90.75 138 SER A C 1
ATOM 1120 O O . SER A 1 138 ? -9.276 -0.505 -11.152 1.00 90.75 138 SER A O 1
ATOM 1122 N N . PHE A 1 139 ? -8.426 0.939 -12.658 1.00 92.12 139 PHE A N 1
ATOM 1123 C CA . PHE A 1 139 ? -8.003 1.935 -11.679 1.00 92.12 139 PHE A CA 1
ATOM 1124 C C . PHE A 1 139 ? -9.208 2.592 -10.995 1.00 92.12 139 PHE A C 1
ATOM 1126 O O . PHE A 1 139 ? -9.273 2.599 -9.768 1.00 92.12 139 PHE A O 1
ATOM 1133 N N . LEU A 1 140 ? -10.186 3.082 -11.765 1.00 94.06 140 LEU A N 1
ATOM 1134 C CA . LEU A 1 140 ? -11.391 3.735 -11.246 1.00 94.06 140 LEU A CA 1
ATOM 1135 C C . LEU A 1 140 ? -12.152 2.825 -10.275 1.00 94.06 140 LEU A C 1
ATOM 1137 O O . LEU A 1 140 ? -12.550 3.254 -9.189 1.00 94.06 140 LEU A O 1
ATOM 1141 N N . LEU A 1 141 ? -12.335 1.559 -10.649 1.00 93.69 141 LEU A N 1
ATOM 1142 C CA . LEU A 1 141 ? -13.072 0.583 -9.857 1.00 93.69 141 LEU A CA 1
ATOM 1143 C C . LEU A 1 141 ? -12.334 0.245 -8.553 1.00 93.69 141 LEU A C 1
ATOM 1145 O O . LEU A 1 141 ? -12.928 0.337 -7.479 1.00 93.69 141 LEU A O 1
ATOM 1149 N N . ALA A 1 142 ? -11.035 -0.066 -8.614 1.00 93.62 142 ALA A N 1
ATOM 1150 C CA . ALA A 1 142 ? -10.250 -0.370 -7.417 1.00 93.62 142 ALA A CA 1
ATOM 1151 C C . ALA A 1 142 ? -10.113 0.852 -6.491 1.00 93.62 142 ALA A C 1
ATOM 1153 O O . ALA A 1 142 ? -10.308 0.745 -5.280 1.00 93.62 142 ALA A O 1
ATOM 1154 N N . PHE A 1 143 ? -9.839 2.033 -7.050 1.00 93.50 143 PHE A N 1
ATOM 1155 C CA . PHE A 1 143 ? -9.696 3.268 -6.283 1.00 93.50 143 PHE A CA 1
ATOM 1156 C C . PHE A 1 143 ? -11.002 3.649 -5.575 1.00 93.50 143 PHE A C 1
ATOM 1158 O O . PHE A 1 143 ? -11.012 3.914 -4.369 1.00 93.50 143 PHE A O 1
ATOM 1165 N N . SER A 1 144 ? -12.124 3.648 -6.304 1.00 93.69 144 SER A N 1
ATOM 1166 C CA . SER A 1 144 ? -13.436 3.981 -5.737 1.00 93.69 144 SER A CA 1
ATOM 1167 C C . SER A 1 144 ? -13.863 2.985 -4.659 1.00 93.69 144 SER A C 1
ATOM 1169 O O . SER A 1 144 ? -14.410 3.408 -3.635 1.00 93.69 144 SER A O 1
ATOM 1171 N N . ALA A 1 145 ? -13.564 1.694 -4.845 1.00 95.12 145 ALA A N 1
ATOM 1172 C CA . ALA A 1 145 ? -13.815 0.656 -3.858 1.00 95.12 145 ALA A CA 1
ATOM 1173 C C . ALA A 1 145 ? -12.989 0.864 -2.585 1.00 95.12 145 ALA A C 1
ATOM 1175 O O . ALA A 1 145 ? -13.562 0.910 -1.497 1.00 95.12 145 ALA A O 1
ATOM 1176 N N . VAL A 1 146 ? -11.671 1.061 -2.699 1.00 94.69 146 VAL A N 1
ATOM 1177 C CA . VAL A 1 146 ? -10.797 1.291 -1.537 1.00 94.69 146 VAL A CA 1
ATOM 1178 C C . VAL A 1 146 ? -11.244 2.529 -0.760 1.00 94.69 146 VAL A C 1
ATOM 1180 O O . VAL A 1 146 ? -11.438 2.456 0.453 1.00 94.69 146 VAL A O 1
ATOM 1183 N N . MET A 1 147 ? -11.505 3.644 -1.450 1.00 93.00 147 MET A N 1
ATOM 1184 C CA . MET A 1 147 ? -11.975 4.878 -0.813 1.00 93.00 147 MET A CA 1
ATOM 1185 C C . MET A 1 147 ? -13.309 4.693 -0.084 1.00 93.00 147 MET A C 1
ATOM 1187 O O . MET A 1 147 ? -13.452 5.122 1.065 1.00 93.00 147 MET A O 1
ATOM 1191 N N . ARG A 1 148 ? -14.288 4.039 -0.726 1.00 93.12 148 ARG A N 1
ATOM 1192 C CA . ARG A 1 148 ? -15.605 3.787 -0.123 1.00 93.12 148 ARG A CA 1
ATOM 1193 C C . ARG A 1 148 ? -15.501 2.844 1.067 1.00 93.12 148 ARG A C 1
ATOM 1195 O O . ARG A 1 148 ? -16.102 3.102 2.108 1.00 93.12 148 ARG A O 1
ATOM 1202 N N . GLY A 1 149 ? -14.713 1.782 0.932 1.00 92.81 149 GLY A N 1
ATOM 1203 C CA . GLY A 1 149 ? -14.476 0.815 1.990 1.00 92.81 149 GLY A CA 1
ATOM 1204 C C . GLY A 1 149 ? -13.845 1.470 3.216 1.00 92.81 149 GLY A C 1
ATOM 1205 O O . GLY A 1 149 ? -14.363 1.303 4.321 1.00 92.81 149 GLY A O 1
ATOM 1206 N N . VAL A 1 150 ? -12.763 2.235 3.035 1.00 92.56 150 VAL A N 1
ATOM 1207 C CA . VAL A 1 150 ? -12.084 2.945 4.131 1.00 92.56 150 VAL A CA 1
ATOM 1208 C C . VAL A 1 150 ? -13.046 3.919 4.811 1.00 92.56 150 VAL A C 1
ATOM 1210 O O . VAL A 1 150 ? -13.135 3.934 6.037 1.00 92.56 150 VAL A O 1
ATOM 1213 N N . ALA A 1 151 ? -13.829 4.683 4.043 1.00 90.94 151 ALA A N 1
ATOM 1214 C CA . ALA A 1 151 ? -14.832 5.594 4.595 1.00 90.94 151 ALA A CA 1
ATOM 1215 C C . ALA A 1 151 ? -15.937 4.866 5.385 1.00 90.94 151 ALA A C 1
ATOM 1217 O O . ALA A 1 151 ? -16.367 5.360 6.425 1.00 90.94 151 ALA A O 1
ATOM 1218 N N . SER A 1 152 ? -16.376 3.696 4.916 1.00 90.44 152 SER A N 1
ATOM 1219 C CA . SER A 1 152 ? -17.429 2.889 5.545 1.00 90.44 152 SER A CA 1
ATOM 1220 C C . SER A 1 152 ? -16.979 2.190 6.831 1.00 90.44 152 SER A C 1
ATOM 1222 O O . SER A 1 152 ? -17.809 1.936 7.697 1.00 90.44 152 SER A O 1
ATOM 1224 N N . THR A 1 153 ? -15.695 1.849 6.954 1.00 90.81 153 THR A N 1
ATOM 1225 C CA . THR A 1 153 ? -15.155 1.019 8.054 1.00 90.81 153 THR A CA 1
ATOM 1226 C C . THR A 1 153 ? -14.330 1.805 9.070 1.00 90.81 153 THR A C 1
ATOM 1228 O O . THR A 1 153 ? -13.919 1.258 10.091 1.00 90.81 153 THR A O 1
ATOM 1231 N N . ARG A 1 154 ? -14.112 3.102 8.830 1.00 85.56 154 ARG A N 1
ATOM 1232 C CA . ARG A 1 154 ? -13.292 3.988 9.669 1.00 85.56 154 ARG A CA 1
ATOM 1233 C C . ARG A 1 154 ? -13.690 4.012 11.150 1.00 85.56 154 ARG A C 1
ATOM 1235 O O . ARG A 1 154 ? -12.837 4.270 11.991 1.00 85.56 154 ARG A O 1
ATOM 1242 N N . GLU A 1 155 ? -14.966 3.803 11.466 1.00 82.69 155 GLU A N 1
ATOM 1243 C CA . GLU A 1 155 ? -15.461 3.804 12.852 1.00 82.69 155 GLU A CA 1
ATOM 1244 C C . GLU A 1 155 ? -14.979 2.585 13.650 1.00 82.69 155 GLU A C 1
ATOM 1246 O O . GLU A 1 155 ? -14.846 2.667 14.868 1.00 82.69 155 GLU A O 1
ATOM 1251 N N . HIS A 1 156 ? -14.688 1.473 12.971 1.00 82.38 156 HIS A N 1
ATOM 1252 C CA . HIS A 1 156 ? -14.311 0.207 13.600 1.00 82.38 156 HIS A CA 1
ATOM 1253 C C . HIS A 1 156 ? -12.817 -0.104 13.443 1.00 82.38 156 HIS A C 1
ATOM 1255 O O . HIS A 1 156 ? -12.232 -0.755 14.305 1.00 82.38 156 HIS A O 1
ATOM 1261 N N . VAL A 1 157 ? -12.184 0.391 12.372 1.00 86.88 157 VAL A N 1
ATOM 1262 C CA . VAL A 1 157 ? -10.785 0.092 12.042 1.00 86.88 157 VAL A CA 1
ATOM 1263 C C . VAL A 1 157 ? -9.982 1.372 11.855 1.00 86.88 157 VAL A C 1
ATOM 1265 O O . VAL A 1 157 ? -10.270 2.201 10.988 1.00 86.88 157 VAL A O 1
ATOM 1268 N N . ASN A 1 158 ? -8.898 1.502 12.623 1.00 89.56 158 ASN A N 1
ATOM 1269 C CA . ASN A 1 158 ? -7.893 2.529 12.379 1.00 89.56 158 ASN A CA 1
ATOM 1270 C C . ASN A 1 158 ? -6.929 2.075 11.272 1.00 89.56 158 ASN A C 1
ATOM 1272 O O . ASN A 1 158 ? -5.861 1.521 11.536 1.00 89.56 158 ASN A O 1
ATOM 1276 N N . TRP A 1 159 ? -7.314 2.338 10.022 1.00 91.44 159 TRP A N 1
ATOM 1277 C CA . TRP A 1 159 ? -6.545 1.963 8.831 1.00 91.44 159 TRP A CA 1
ATOM 1278 C C . TRP A 1 159 ? -5.115 2.503 8.813 1.00 91.44 159 TRP A C 1
ATOM 1280 O O . TRP A 1 159 ? -4.227 1.837 8.291 1.00 91.44 159 TRP A O 1
ATOM 1290 N N . ASN A 1 160 ? -4.874 3.677 9.404 1.00 92.06 160 ASN A N 1
ATOM 1291 C CA . ASN A 1 160 ? -3.531 4.245 9.462 1.00 92.06 160 ASN A CA 1
ATOM 1292 C C . ASN A 1 160 ? -2.612 3.403 10.357 1.00 92.06 160 ASN A C 1
ATOM 1294 O O . ASN A 1 160 ? -1.489 3.101 9.973 1.00 92.06 160 ASN A O 1
ATOM 1298 N N . ASP A 1 161 ? -3.096 2.981 11.526 1.00 90.81 161 ASP A N 1
ATOM 1299 C CA . ASP A 1 161 ? -2.310 2.133 12.426 1.00 90.81 161 ASP A CA 1
ATOM 1300 C C . ASP A 1 161 ? -2.151 0.705 11.875 1.00 90.81 161 ASP A C 1
ATOM 1302 O O . ASP A 1 161 ? -1.075 0.125 12.014 1.00 90.81 161 ASP A O 1
ATOM 1306 N N . PHE A 1 162 ? -3.163 0.170 11.178 1.00 92.31 162 PHE A N 1
ATOM 1307 C CA . PHE A 1 162 ? -3.047 -1.104 10.455 1.00 92.31 162 PHE A CA 1
ATOM 1308 C C . PHE A 1 162 ? -1.960 -1.040 9.370 1.00 92.31 162 PHE A C 1
ATOM 1310 O O . PHE A 1 162 ? -1.080 -1.900 9.322 1.00 92.31 162 PHE A O 1
ATOM 1317 N N . PHE A 1 163 ? -1.980 0.009 8.538 1.00 93.31 163 PHE A N 1
ATOM 1318 C CA . PHE A 1 163 ? -0.989 0.228 7.483 1.00 93.31 163 PHE A CA 1
ATOM 1319 C C . PHE A 1 163 ? 0.424 0.351 8.061 1.00 93.31 163 PHE A C 1
ATOM 1321 O O . PHE A 1 163 ? 1.332 -0.354 7.628 1.00 93.31 163 PHE A O 1
ATOM 1328 N N . VAL A 1 164 ? 0.611 1.185 9.090 1.00 93.75 164 VAL A N 1
ATOM 1329 C CA . VAL A 1 164 ? 1.924 1.355 9.731 1.00 93.75 164 VAL A CA 1
ATOM 1330 C C . VAL A 1 164 ? 2.403 0.058 10.384 1.00 93.75 164 VAL A C 1
ATOM 1332 O O . VAL A 1 164 ? 3.591 -0.236 10.344 1.00 93.75 164 VAL A O 1
ATOM 1335 N N . SER A 1 165 ? 1.510 -0.751 10.947 1.00 92.25 165 SER A N 1
ATOM 1336 C CA . SER A 1 165 ? 1.890 -2.041 11.532 1.00 92.25 165 SER A CA 1
ATOM 1337 C C . SER A 1 165 ? 2.366 -3.035 10.480 1.00 92.25 165 SER A C 1
ATOM 1339 O O . SER A 1 165 ? 3.434 -3.621 10.637 1.00 92.25 165 SER A O 1
ATOM 1341 N N . LEU A 1 166 ? 1.605 -3.198 9.392 1.00 94.25 166 LEU A N 1
ATOM 1342 C CA . LEU A 1 166 ? 1.956 -4.119 8.312 1.00 94.25 166 LEU A CA 1
ATOM 1343 C C . LEU A 1 166 ? 3.286 -3.722 7.661 1.00 94.25 166 LEU A C 1
ATOM 1345 O O . LEU A 1 166 ? 4.214 -4.527 7.602 1.00 94.25 166 LEU A O 1
ATOM 1349 N N . TYR A 1 167 ? 3.397 -2.470 7.213 1.00 94.6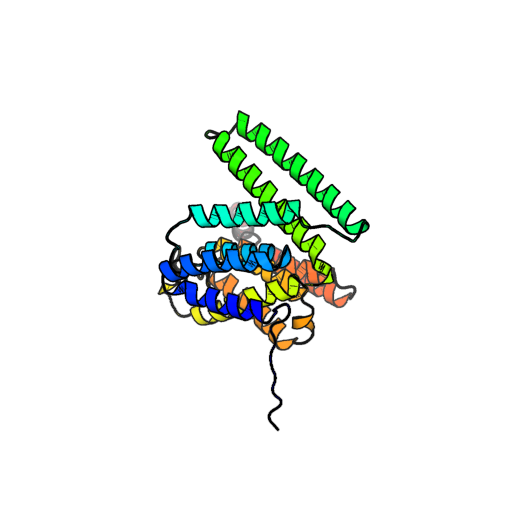2 167 TYR A N 1
ATOM 1350 C CA . TYR A 1 167 ? 4.614 -1.991 6.563 1.00 94.62 167 TYR A CA 1
ATOM 1351 C C . TYR A 1 167 ? 5.773 -1.855 7.548 1.00 94.62 167 TYR A C 1
ATOM 1353 O O . TYR A 1 167 ? 6.904 -2.119 7.168 1.00 94.62 167 TYR A O 1
ATOM 1361 N N . GLY A 1 168 ? 5.523 -1.545 8.822 1.00 93.62 168 GLY A N 1
ATOM 1362 C CA . GLY A 1 168 ? 6.557 -1.509 9.854 1.00 93.62 168 GLY A CA 1
ATOM 1363 C C . GLY A 1 168 ? 7.301 -2.838 9.978 1.00 93.62 168 GLY A C 1
ATOM 1364 O O . GLY A 1 168 ? 8.527 -2.835 10.058 1.00 93.62 168 GLY A O 1
ATOM 1365 N N . ILE A 1 169 ? 6.587 -3.967 9.898 1.00 94.00 169 ILE A N 1
ATOM 1366 C CA . ILE A 1 169 ? 7.210 -5.300 9.865 1.00 94.00 169 ILE A CA 1
ATOM 1367 C C . ILE A 1 169 ? 8.072 -5.462 8.604 1.00 94.00 169 ILE A C 1
ATOM 1369 O O . ILE A 1 169 ? 9.220 -5.889 8.705 1.00 94.00 169 ILE A O 1
ATOM 1373 N N . LEU A 1 170 ? 7.563 -5.075 7.430 1.00 94.75 170 LEU A N 1
ATOM 1374 C CA . LEU A 1 170 ? 8.318 -5.154 6.170 1.00 94.75 170 LEU A CA 1
ATOM 1375 C C . LEU A 1 170 ? 9.572 -4.269 6.176 1.00 94.75 170 LEU A C 1
ATOM 1377 O O . LEU A 1 170 ? 10.608 -4.665 5.647 1.00 94.75 170 LEU A O 1
ATOM 1381 N N . TYR A 1 171 ? 9.510 -3.090 6.796 1.00 94.38 171 TYR A N 1
ATOM 1382 C CA . TYR A 1 171 ? 10.662 -2.202 6.956 1.00 94.38 171 TYR A CA 1
ATOM 1383 C C . TYR A 1 171 ? 11.696 -2.784 7.918 1.00 94.38 171 TYR A C 1
ATOM 1385 O O . TYR A 1 171 ? 12.883 -2.717 7.625 1.00 94.38 171 TYR A O 1
ATOM 1393 N N . ILE A 1 172 ? 11.275 -3.411 9.021 1.00 94.38 172 ILE A N 1
ATOM 1394 C CA . ILE A 1 172 ? 12.201 -4.115 9.922 1.00 94.38 172 ILE A CA 1
ATOM 1395 C C . ILE A 1 172 ? 12.919 -5.245 9.175 1.00 94.38 172 ILE A C 1
ATOM 1397 O O . ILE A 1 172 ? 14.139 -5.356 9.266 1.00 94.38 172 ILE A O 1
ATOM 1401 N N . ILE A 1 173 ? 12.192 -6.038 8.384 1.00 93.44 173 ILE A N 1
ATOM 1402 C CA . ILE A 1 173 ? 12.799 -7.083 7.547 1.00 93.44 173 ILE A CA 1
ATOM 1403 C C . ILE A 1 173 ? 13.746 -6.457 6.513 1.00 93.44 173 ILE A C 1
ATOM 1405 O O . ILE A 1 173 ? 14.861 -6.937 6.340 1.00 93.44 173 ILE A O 1
ATOM 1409 N N . SER A 1 174 ? 13.354 -5.344 5.888 1.00 93.81 174 SER A N 1
ATOM 1410 C CA . SER A 1 174 ? 14.201 -4.621 4.931 1.00 93.81 174 SER A CA 1
ATOM 1411 C C . SER A 1 174 ? 15.521 -4.160 5.564 1.00 93.81 174 SER A C 1
ATOM 1413 O O . SER A 1 174 ? 16.564 -4.291 4.932 1.00 93.81 174 SER A O 1
ATOM 1415 N N . ILE A 1 175 ? 15.517 -3.704 6.824 1.00 93.12 175 ILE A N 1
ATOM 1416 C CA . ILE A 1 175 ? 16.745 -3.348 7.560 1.00 93.12 175 ILE A CA 1
ATOM 1417 C C . ILE A 1 175 ? 17.667 -4.566 7.705 1.00 93.12 175 ILE A C 1
ATOM 1419 O O . ILE A 1 175 ? 18.867 -4.465 7.462 1.00 93.12 175 ILE A O 1
ATOM 1423 N N . ILE A 1 176 ? 17.111 -5.729 8.056 1.00 92.50 176 ILE A N 1
ATOM 1424 C CA . ILE A 1 176 ? 17.875 -6.981 8.188 1.00 92.50 176 ILE A CA 1
ATOM 1425 C C . ILE A 1 176 ? 18.465 -7.409 6.836 1.00 92.50 176 ILE A C 1
ATOM 1427 O O . ILE A 1 176 ? 19.522 -8.030 6.797 1.00 92.50 176 ILE A O 1
ATOM 1431 N N . MET A 1 177 ? 17.820 -7.054 5.722 1.00 90.31 177 MET A N 1
ATOM 1432 C CA . MET A 1 177 ? 18.263 -7.409 4.372 1.00 90.31 177 MET A CA 1
ATOM 1433 C C . MET A 1 177 ? 19.423 -6.558 3.831 1.00 90.31 177 MET A C 1
ATOM 1435 O O . MET A 1 177 ? 20.045 -6.963 2.851 1.00 90.31 177 MET A O 1
ATOM 1439 N N . ILE A 1 178 ? 19.751 -5.415 4.446 1.00 89.75 178 ILE A N 1
ATOM 1440 C CA . ILE A 1 178 ? 20.798 -4.483 3.977 1.00 89.75 178 ILE A CA 1
ATOM 1441 C C . ILE A 1 178 ? 22.142 -5.157 3.608 1.00 89.75 178 ILE A C 1
ATOM 1443 O O . ILE A 1 178 ? 22.658 -4.854 2.522 1.00 89.75 178 ILE A O 1
ATOM 1447 N N . PRO A 1 179 ? 22.727 -6.057 4.432 1.00 88.38 179 PRO A N 1
ATOM 1448 C CA . PRO A 1 179 ? 24.028 -6.661 4.130 1.00 88.38 179 PRO A CA 1
ATOM 1449 C C . PRO A 1 179 ? 23.981 -7.706 3.003 1.00 88.38 179 PRO A C 1
ATOM 1451 O O . PRO A 1 179 ? 25.027 -8.109 2.497 1.00 88.38 179 PRO A O 1
ATOM 1454 N N . PHE A 1 180 ? 22.797 -8.149 2.576 1.00 87.88 180 PHE A N 1
ATOM 1455 C CA . PHE A 1 180 ? 22.643 -9.256 1.635 1.00 87.88 180 PHE A CA 1
ATOM 1456 C C . PHE A 1 180 ? 22.449 -8.752 0.198 1.00 87.88 180 PHE A C 1
ATOM 1458 O O . PHE A 1 180 ? 21.362 -8.322 -0.192 1.00 87.88 180 PHE A O 1
ATOM 1465 N N . LYS A 1 181 ? 23.496 -8.861 -0.630 1.00 83.94 181 LYS A N 1
ATOM 1466 C CA . LYS A 1 181 ? 23.465 -8.429 -2.043 1.00 83.94 181 LYS A CA 1
ATOM 1467 C C . LYS A 1 181 ? 22.463 -9.201 -2.913 1.00 83.94 181 LYS A C 1
ATOM 1469 O O . LYS A 1 181 ? 21.923 -8.633 -3.849 1.00 83.94 181 LYS A O 1
ATOM 1474 N N . GLN A 1 182 ? 22.153 -10.453 -2.568 1.00 82.69 182 GLN A N 1
ATOM 1475 C CA . GLN A 1 182 ? 21.233 -11.320 -3.326 1.00 82.69 182 GLN A CA 1
ATOM 1476 C C . GLN A 1 182 ? 19.805 -10.765 -3.491 1.00 82.69 182 GLN A C 1
ATOM 1478 O O . GLN A 1 182 ? 19.062 -11.206 -4.363 1.00 82.69 182 GLN A O 1
ATOM 1483 N N . PHE A 1 183 ? 19.404 -9.800 -2.658 1.00 82.19 183 PHE A N 1
ATOM 1484 C CA . PHE A 1 183 ? 18.083 -9.173 -2.732 1.00 82.19 183 PHE A CA 1
ATOM 1485 C C . PHE A 1 183 ? 18.056 -7.903 -3.594 1.00 82.19 183 PHE A C 1
ATOM 1487 O O . PHE A 1 183 ? 17.036 -7.220 -3.653 1.00 82.19 183 PHE A O 1
ATOM 1494 N N . ARG A 1 184 ? 19.157 -7.574 -4.272 1.00 83.38 184 ARG A N 1
ATOM 1495 C CA . ARG A 1 184 ? 19.268 -6.427 -5.176 1.00 83.38 184 ARG A CA 1
ATOM 1496 C C . ARG A 1 184 ? 19.139 -6.939 -6.609 1.00 83.38 184 ARG A C 1
ATOM 1498 O O . ARG A 1 184 ? 20.076 -7.509 -7.149 1.00 83.38 184 ARG A O 1
ATOM 1505 N N . VAL A 1 185 ? 17.925 -6.865 -7.163 1.00 72.06 185 VAL A N 1
ATOM 1506 C CA . VAL A 1 185 ? 17.564 -7.612 -8.388 1.00 72.06 185 VAL A CA 1
ATOM 1507 C C . VAL A 1 185 ? 17.652 -6.766 -9.648 1.00 72.06 185 VAL A C 1
ATOM 1509 O O . VAL A 1 185 ? 18.104 -7.258 -10.674 1.00 72.06 185 VAL A O 1
ATOM 1512 N N . VAL A 1 186 ? 17.204 -5.509 -9.588 1.00 67.94 186 VAL A N 1
ATOM 1513 C CA . VAL A 1 186 ? 17.183 -4.641 -10.781 1.00 67.94 186 VAL A CA 1
ATOM 1514 C C . VAL A 1 186 ? 18.485 -3.849 -10.925 1.00 67.94 186 VAL A C 1
ATOM 1516 O O . VAL A 1 186 ? 19.018 -3.765 -12.022 1.00 67.94 186 VAL A O 1
ATOM 1519 N N . ASN A 1 187 ? 19.008 -3.328 -9.810 1.00 71.00 187 ASN A N 1
ATOM 1520 C CA . ASN A 1 187 ? 20.246 -2.549 -9.719 1.00 71.00 187 ASN A CA 1
ATOM 1521 C C . ASN A 1 187 ? 21.018 -3.001 -8.471 1.00 71.00 187 ASN A C 1
ATOM 1523 O O . ASN A 1 187 ? 20.395 -3.521 -7.544 1.00 71.00 187 ASN A O 1
ATOM 1527 N N . ASP A 1 188 ? 22.318 -2.697 -8.388 1.00 81.12 188 ASP A N 1
ATOM 1528 C CA . ASP A 1 188 ? 23.132 -2.861 -7.166 1.00 81.12 188 ASP A CA 1
ATOM 1529 C C . ASP A 1 188 ? 22.668 -1.980 -5.983 1.00 81.12 188 ASP A C 1
ATOM 1531 O O . ASP A 1 188 ? 23.191 -2.096 -4.867 1.00 81.12 188 ASP A O 1
ATOM 1535 N N . ASP A 1 189 ? 21.667 -1.127 -6.203 1.00 86.75 189 ASP A N 1
ATOM 1536 C CA . ASP A 1 189 ? 21.027 -0.277 -5.202 1.00 86.75 189 ASP A CA 1
ATOM 1537 C C . ASP A 1 189 ? 20.103 -1.065 -4.260 1.00 86.75 189 ASP A C 1
ATOM 1539 O O . ASP A 1 189 ? 19.557 -2.125 -4.586 1.00 86.75 189 ASP A O 1
ATOM 1543 N N . PHE A 1 190 ? 19.887 -0.533 -3.058 1.00 87.31 190 PHE A N 1
ATOM 1544 C CA . PHE A 1 190 ? 19.014 -1.162 -2.072 1.00 87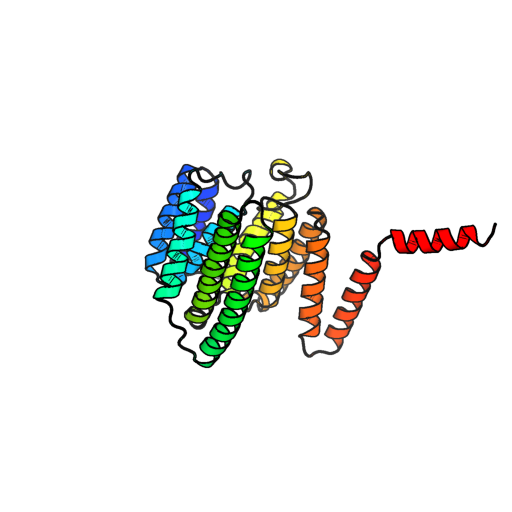.31 190 PHE A CA 1
ATOM 1545 C C . PHE A 1 190 ? 17.525 -0.992 -2.421 1.00 87.31 190 PHE A C 1
ATOM 1547 O O . PHE A 1 190 ? 17.023 0.116 -2.539 1.00 87.31 190 PHE A O 1
ATOM 1554 N N . GLN A 1 191 ? 16.779 -2.094 -2.518 1.00 88.19 191 GLN A N 1
ATOM 1555 C CA . GLN A 1 191 ? 15.345 -2.078 -2.872 1.00 88.19 191 GLN A CA 1
ATOM 1556 C C . GLN A 1 191 ? 14.441 -2.547 -1.716 1.00 88.19 191 GLN A C 1
ATOM 1558 O O . GLN A 1 191 ? 13.215 -2.616 -1.846 1.00 88.19 191 GLN A O 1
ATOM 1563 N N . GLY A 1 192 ? 15.044 -2.874 -0.566 1.00 88.44 192 GLY A N 1
ATOM 1564 C CA . GLY A 1 192 ? 14.367 -3.499 0.567 1.00 88.44 192 GLY A CA 1
ATOM 1565 C C . GLY A 1 192 ? 13.661 -4.794 0.174 1.00 88.44 192 GLY A C 1
ATOM 1566 O O . GLY A 1 192 ? 14.152 -5.580 -0.633 1.00 88.44 192 GLY A O 1
ATOM 1567 N N . MET A 1 193 ? 12.474 -5.006 0.737 1.00 90.62 193 MET A N 1
ATOM 1568 C CA . MET A 1 193 ? 11.600 -6.123 0.368 1.00 90.62 193 MET A CA 1
ATOM 1569 C C . MET A 1 193 ? 10.892 -5.961 -0.990 1.00 90.62 193 MET A C 1
ATOM 1571 O O . MET A 1 193 ? 10.150 -6.857 -1.394 1.00 90.62 193 MET A O 1
ATOM 1575 N N . PHE A 1 194 ? 11.072 -4.840 -1.692 1.00 92.12 194 PHE A N 1
ATOM 1576 C CA . PHE A 1 194 ? 10.314 -4.497 -2.895 1.00 92.12 194 PHE A CA 1
ATOM 1577 C C . PHE A 1 194 ? 11.114 -4.740 -4.171 1.00 92.12 194 PHE A C 1
ATOM 1579 O O . PHE A 1 194 ? 12.334 -4.862 -4.156 1.00 92.12 194 PHE A O 1
ATOM 1586 N N . ASN A 1 195 ? 10.402 -4.820 -5.293 1.00 88.31 195 ASN A N 1
ATOM 1587 C CA . ASN A 1 195 ? 10.986 -5.202 -6.578 1.00 88.31 195 ASN A CA 1
ATOM 1588 C C . ASN A 1 195 ? 11.742 -4.070 -7.307 1.00 88.31 195 ASN A C 1
ATOM 1590 O O . ASN A 1 195 ? 12.319 -4.303 -8.360 1.00 88.31 195 ASN A O 1
ATOM 1594 N N . HIS A 1 196 ? 11.668 -2.820 -6.836 1.00 89.81 196 HIS A N 1
ATOM 1595 C CA . HIS A 1 196 ? 12.290 -1.692 -7.536 1.00 89.81 196 HIS A CA 1
ATOM 1596 C C . HIS A 1 196 ? 12.555 -0.505 -6.600 1.00 89.81 196 HIS A C 1
ATOM 1598 O O . HIS A 1 196 ? 11.717 -0.182 -5.756 1.00 89.81 196 HIS A O 1
ATOM 1604 N N . VAL A 1 197 ? 13.660 0.211 -6.838 1.00 89.44 197 VAL A N 1
ATOM 1605 C CA . VAL A 1 197 ? 14.092 1.437 -6.131 1.00 89.44 197 VAL A CA 1
ATOM 1606 C C . VAL A 1 197 ? 12.973 2.485 -6.046 1.00 89.44 197 VAL A C 1
ATOM 1608 O O . VAL A 1 197 ? 12.585 2.921 -4.966 1.00 89.44 197 VAL A O 1
ATOM 1611 N N . ASN A 1 198 ? 12.374 2.840 -7.186 1.00 90.88 198 ASN A N 1
ATOM 1612 C CA . ASN A 1 198 ? 11.261 3.799 -7.240 1.00 90.88 198 ASN A CA 1
ATOM 1613 C C . ASN A 1 198 ? 10.015 3.354 -6.451 1.00 90.88 198 ASN A C 1
ATOM 1615 O O . ASN A 1 198 ? 9.340 4.189 -5.850 1.00 90.88 198 ASN A O 1
ATOM 1619 N N . ILE A 1 199 ? 9.697 2.052 -6.445 1.00 91.31 199 ILE A N 1
ATOM 1620 C CA . ILE A 1 199 ? 8.553 1.520 -5.686 1.00 91.31 199 ILE A CA 1
ATOM 1621 C C . ILE A 1 199 ? 8.843 1.623 -4.190 1.00 91.31 199 ILE A C 1
ATOM 1623 O O . ILE A 1 199 ? 7.979 2.080 -3.441 1.00 91.31 199 ILE A O 1
ATOM 1627 N N . PHE A 1 200 ? 10.061 1.260 -3.774 1.00 93.00 200 PHE A N 1
ATOM 1628 C CA . PHE A 1 200 ? 10.527 1.471 -2.406 1.00 93.00 200 PHE A CA 1
ATOM 1629 C C . PHE A 1 200 ? 10.392 2.947 -2.010 1.00 93.00 200 PHE A C 1
ATOM 1631 O O . PHE A 1 200 ? 9.724 3.234 -1.022 1.00 93.00 200 PHE A O 1
ATOM 1638 N N . GLY A 1 201 ? 10.871 3.866 -2.856 1.00 92.44 201 GLY A N 1
ATOM 1639 C CA . GLY A 1 201 ? 10.721 5.317 -2.701 1.00 92.44 201 GLY A CA 1
ATOM 1640 C C . GLY A 1 201 ? 9.292 5.765 -2.402 1.00 92.44 201 GLY A C 1
ATOM 1641 O O . GLY A 1 201 ? 9.024 6.425 -1.399 1.00 92.44 201 GLY A O 1
ATOM 1642 N N . ILE A 1 202 ? 8.342 5.383 -3.257 1.00 93.12 202 ILE A N 1
ATOM 1643 C CA . ILE A 1 202 ? 6.930 5.762 -3.097 1.00 93.12 202 ILE A CA 1
ATOM 1644 C C . ILE A 1 202 ? 6.348 5.190 -1.797 1.00 93.12 202 ILE A C 1
ATOM 1646 O O . ILE A 1 202 ? 5.659 5.898 -1.058 1.00 93.12 202 ILE A O 1
ATOM 1650 N N . ILE A 1 203 ? 6.625 3.919 -1.495 1.00 94.50 203 ILE A N 1
ATOM 1651 C CA . ILE A 1 203 ? 6.104 3.261 -0.292 1.00 94.50 203 ILE A CA 1
ATOM 1652 C C . ILE A 1 203 ? 6.722 3.867 0.974 1.00 94.50 203 ILE A C 1
ATOM 1654 O O . ILE A 1 203 ? 5.994 4.063 1.946 1.00 94.50 203 ILE A O 1
ATOM 1658 N N . SER A 1 204 ? 7.998 4.261 0.948 1.00 94.50 204 SER A N 1
ATOM 1659 C CA . SER A 1 204 ? 8.684 4.953 2.049 1.00 94.50 204 SER A CA 1
ATOM 1660 C C . SER A 1 204 ? 8.031 6.278 2.380 1.00 94.50 204 SER A C 1
ATOM 1662 O O . SER A 1 204 ? 7.776 6.559 3.550 1.00 94.50 204 SER A O 1
ATOM 1664 N N . VAL A 1 205 ? 7.678 7.061 1.362 1.00 95.06 205 VAL A N 1
ATOM 1665 C CA . VAL A 1 205 ? 6.989 8.344 1.537 1.00 95.06 205 VAL A CA 1
ATOM 1666 C C . VAL A 1 205 ? 5.609 8.136 2.166 1.00 95.06 205 VAL A C 1
ATOM 1668 O O . VAL A 1 205 ? 5.252 8.821 3.130 1.00 95.06 205 VAL A O 1
ATOM 1671 N N . LEU A 1 206 ? 4.842 7.159 1.667 1.00 94.44 206 LEU A N 1
ATOM 1672 C CA . LEU A 1 206 ? 3.522 6.817 2.209 1.00 94.44 206 LEU A CA 1
ATOM 1673 C C . LEU A 1 206 ? 3.615 6.302 3.651 1.00 94.44 206 LEU A C 1
ATOM 1675 O O . LEU A 1 206 ? 2.848 6.729 4.518 1.00 94.44 206 LEU A O 1
ATOM 1679 N N . PHE A 1 207 ? 4.571 5.415 3.924 1.00 95.62 207 PHE A N 1
ATOM 1680 C CA . PHE A 1 207 ? 4.825 4.869 5.250 1.00 95.62 207 PHE A CA 1
ATOM 1681 C C . PHE A 1 207 ? 5.257 5.953 6.234 1.00 95.62 207 PHE A C 1
ATOM 1683 O O . PHE A 1 207 ? 4.708 6.019 7.332 1.00 95.62 207 PHE A O 1
ATOM 1690 N N . LEU A 1 208 ? 6.156 6.856 5.839 1.00 95.06 208 LEU A N 1
ATOM 1691 C CA . LEU A 1 208 ? 6.590 7.985 6.656 1.00 95.06 208 LEU A CA 1
ATOM 1692 C C . LEU A 1 208 ? 5.417 8.915 6.997 1.00 95.06 208 LEU A C 1
ATOM 1694 O O . LEU A 1 208 ? 5.225 9.267 8.164 1.00 95.06 208 LEU A O 1
ATOM 1698 N N . ALA A 1 209 ? 4.585 9.262 6.011 1.00 94.00 209 ALA A N 1
ATOM 1699 C CA . ALA A 1 209 ? 3.391 10.079 6.228 1.00 94.00 209 ALA A CA 1
ATOM 1700 C C . ALA A 1 209 ? 2.409 9.414 7.214 1.00 94.00 209 ALA A C 1
ATOM 1702 O O . ALA A 1 209 ? 1.878 10.071 8.119 1.00 94.00 209 ALA A O 1
ATOM 1703 N N . ALA A 1 210 ? 2.202 8.102 7.081 1.00 93.50 210 ALA A N 1
ATOM 1704 C CA . ALA A 1 210 ? 1.342 7.327 7.968 1.00 93.50 210 ALA A CA 1
ATOM 1705 C C . ALA A 1 210 ? 1.931 7.198 9.388 1.00 93.50 210 ALA A C 1
ATOM 1707 O O . ALA A 1 210 ? 1.220 7.387 10.382 1.00 93.50 210 ALA A O 1
ATOM 1708 N N . LEU A 1 211 ? 3.242 6.958 9.503 1.00 94.00 211 LEU A N 1
ATOM 1709 C CA . LEU A 1 211 ? 3.987 6.825 10.758 1.00 94.00 211 LEU A CA 1
ATOM 1710 C C . LEU A 1 211 ? 3.949 8.120 11.584 1.00 94.00 211 LEU A C 1
ATOM 1712 O O . LEU A 1 211 ? 3.749 8.083 12.801 1.00 94.00 211 LEU A O 1
ATOM 1716 N N . LEU A 1 212 ? 4.085 9.279 10.931 1.00 91.12 212 LEU A N 1
ATOM 1717 C CA . LEU A 1 212 ? 4.004 10.593 11.581 1.00 91.12 212 LEU A CA 1
ATOM 1718 C C . LEU A 1 212 ? 2.599 10.896 12.138 1.00 91.12 212 LEU A C 1
ATOM 1720 O O . LEU A 1 212 ? 2.466 11.584 13.164 1.00 91.12 212 LEU A O 1
ATOM 1724 N N . ASN A 1 213 ? 1.556 10.357 11.497 1.00 89.88 213 ASN A N 1
ATOM 1725 C CA . ASN A 1 213 ? 0.157 10.523 11.898 1.00 89.88 213 ASN A CA 1
ATOM 1726 C C . ASN A 1 213 ? -0.378 9.425 12.831 1.00 89.88 213 ASN A C 1
ATOM 1728 O O . ASN A 1 213 ? -1.379 9.668 13.514 1.00 89.88 213 ASN A O 1
ATOM 1732 N N . SER A 1 214 ? 0.302 8.279 12.930 1.00 89.12 214 SER A N 1
ATOM 1733 C CA . SER A 1 214 ? -0.110 7.138 13.758 1.00 89.12 214 SER A CA 1
ATOM 1734 C C . SER A 1 214 ? -0.309 7.515 15.224 1.00 89.12 214 SER A C 1
ATOM 1736 O O . SER A 1 214 ? 0.483 8.251 15.820 1.00 89.12 214 SER A O 1
ATOM 1738 N N . GLN A 1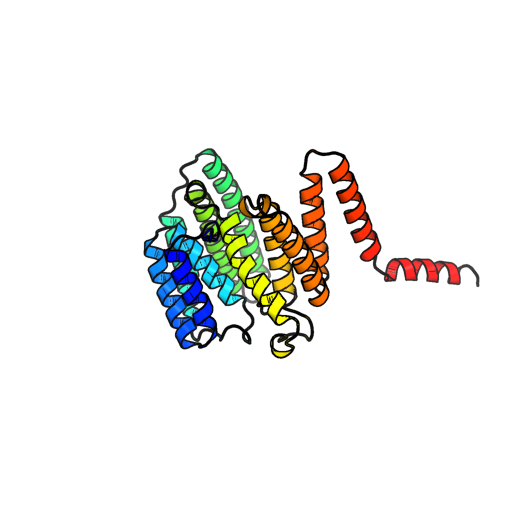 215 ? -1.391 7.008 15.818 1.00 84.25 215 GLN A N 1
ATOM 1739 C CA . GLN A 1 215 ? -1.684 7.218 17.235 1.00 84.25 215 GLN A CA 1
ATOM 1740 C C . GLN A 1 215 ? -0.828 6.303 18.108 1.00 84.25 215 GLN A C 1
ATOM 1742 O O . GLN A 1 215 ? -0.276 6.752 19.113 1.00 84.25 215 GLN A O 1
ATOM 1747 N N . PHE A 1 216 ? -0.635 5.055 17.682 1.00 81.88 216 PHE A N 1
ATOM 1748 C CA . PHE A 1 216 ? 0.198 4.090 18.390 1.00 81.88 216 PHE A CA 1
ATOM 1749 C C . PHE A 1 216 ? 1.653 4.559 18.523 1.00 81.88 216 PHE A C 1
ATOM 1751 O O . PHE A 1 216 ? 2.183 4.663 19.632 1.00 81.88 216 PHE A O 1
ATOM 1758 N N . TYR A 1 217 ? 2.291 4.949 17.417 1.00 81.81 217 TYR A N 1
ATOM 1759 C CA . TYR A 1 217 ? 3.696 5.376 17.433 1.00 81.81 217 TYR A CA 1
ATOM 1760 C C . TYR A 1 217 ? 3.916 6.743 18.101 1.00 81.81 217 TYR A C 1
ATOM 1762 O O . TYR A 1 217 ? 5.045 7.083 18.452 1.00 81.81 217 TYR A O 1
ATOM 1770 N N . LYS A 1 218 ? 2.860 7.535 18.355 1.00 82.12 218 LYS A N 1
ATOM 1771 C CA . LYS A 1 218 ? 2.970 8.731 19.216 1.00 82.12 218 LYS A CA 1
ATOM 1772 C C . LYS A 1 218 ? 3.285 8.369 20.668 1.00 82.12 218 LYS A C 1
ATOM 1774 O O . LYS A 1 218 ? 3.978 9.147 21.323 1.00 82.12 218 LYS A O 1
ATOM 1779 N N . LYS A 1 219 ? 2.813 7.214 21.154 1.00 82.31 219 LYS A N 1
ATOM 1780 C CA . LYS A 1 219 ? 3.124 6.707 22.499 1.00 82.31 219 LYS A CA 1
ATOM 1781 C C . LYS A 1 219 ? 4.575 6.219 22.585 1.00 82.31 219 LYS A C 1
ATOM 1783 O O . LYS A 1 219 ? 5.263 6.521 23.554 1.00 82.31 219 LYS A O 1
ATOM 1788 N N . TYR A 1 220 ? 5.065 5.550 21.542 1.00 86.06 220 TYR A N 1
ATOM 1789 C CA . TYR A 1 220 ? 6.420 4.986 21.470 1.00 86.06 220 TYR A CA 1
ATOM 1790 C C . TYR A 1 220 ? 7.390 5.903 20.711 1.00 86.06 220 TYR A C 1
ATOM 1792 O O . TYR A 1 220 ? 7.833 5.596 19.604 1.00 86.06 220 TYR A O 1
ATOM 1800 N N . LYS A 1 221 ? 7.733 7.050 21.314 1.00 84.50 221 LYS A N 1
ATOM 1801 C CA . LYS A 1 221 ? 8.551 8.095 20.666 1.00 84.50 221 LYS A CA 1
ATOM 1802 C C . LYS A 1 221 ? 9.902 7.587 20.148 1.00 84.50 221 LYS A C 1
ATOM 1804 O O . LYS A 1 221 ? 10.262 7.930 19.028 1.00 84.50 221 LYS A O 1
ATOM 1809 N N . ILE A 1 222 ? 10.615 6.774 20.934 1.00 86.62 222 ILE A N 1
ATOM 1810 C CA . ILE A 1 222 ? 11.939 6.238 20.567 1.00 86.62 222 ILE A CA 1
ATOM 1811 C C . ILE A 1 222 ? 11.827 5.345 19.330 1.00 86.62 222 ILE A C 1
ATOM 1813 O O . ILE A 1 222 ? 12.520 5.580 18.347 1.00 86.62 222 ILE A O 1
ATOM 1817 N N . LEU A 1 223 ? 10.890 4.390 19.339 1.00 86.75 223 LEU A N 1
ATOM 1818 C CA . LEU A 1 223 ? 10.633 3.510 18.197 1.00 86.75 223 LEU A CA 1
ATOM 1819 C C . LEU A 1 223 ? 10.264 4.315 16.945 1.00 86.75 223 LEU A C 1
ATOM 1821 O O . LEU A 1 223 ? 10.738 4.019 15.854 1.00 86.75 223 LEU A O 1
ATOM 1825 N N . ARG A 1 224 ? 9.452 5.370 17.095 1.00 89.25 224 ARG A N 1
ATOM 1826 C CA . ARG A 1 224 ? 9.092 6.244 15.974 1.00 89.25 224 ARG A CA 1
ATOM 1827 C C . ARG A 1 224 ? 10.308 6.967 15.396 1.00 89.25 224 ARG A C 1
ATOM 1829 O O . ARG A 1 224 ? 10.431 7.030 14.181 1.00 89.25 224 ARG A O 1
ATOM 1836 N N . ILE A 1 225 ? 11.176 7.520 16.244 1.00 88.44 225 ILE A N 1
ATOM 1837 C CA . ILE A 1 225 ? 12.402 8.204 15.803 1.00 88.44 225 ILE A CA 1
ATOM 1838 C C . ILE A 1 225 ? 13.329 7.212 15.098 1.00 88.44 225 ILE A C 1
ATOM 1840 O O . ILE A 1 225 ? 13.776 7.499 13.994 1.00 88.44 225 ILE A O 1
ATOM 1844 N N . PHE A 1 226 ? 13.537 6.031 15.684 1.00 91.38 226 PHE A N 1
ATOM 1845 C CA . PHE A 1 226 ? 14.328 4.963 15.076 1.00 91.38 226 PHE A CA 1
ATOM 1846 C C . PHE A 1 226 ? 13.821 4.605 13.674 1.00 91.38 226 PHE A C 1
ATOM 1848 O O . PHE A 1 226 ? 14.601 4.617 12.727 1.00 91.38 226 PHE A O 1
ATOM 1855 N N . MET A 1 227 ? 12.513 4.370 13.517 1.00 92.00 227 MET A N 1
ATOM 1856 C CA . MET A 1 227 ? 11.926 4.046 12.212 1.00 92.00 227 MET A CA 1
ATOM 1857 C C . MET A 1 227 ? 12.087 5.188 11.201 1.00 92.00 227 MET A C 1
ATOM 1859 O O . MET A 1 227 ? 12.378 4.920 10.043 1.00 92.00 227 MET A O 1
ATOM 1863 N N . ILE A 1 228 ? 11.946 6.453 11.619 1.00 92.25 228 ILE A N 1
ATOM 1864 C CA . ILE A 1 228 ? 12.176 7.607 10.733 1.00 92.25 228 ILE A CA 1
ATOM 1865 C C . ILE A 1 228 ? 13.632 7.632 10.254 1.00 92.25 228 ILE A C 1
ATOM 1867 O O . ILE A 1 228 ? 13.869 7.719 9.052 1.00 92.25 228 ILE A O 1
ATOM 1871 N N . CYS A 1 229 ? 14.601 7.516 11.166 1.00 89.69 229 CYS A N 1
ATOM 1872 C CA . CYS A 1 229 ? 16.019 7.488 10.802 1.00 89.69 229 CYS A CA 1
ATOM 1873 C C . CYS A 1 229 ? 16.344 6.301 9.886 1.00 89.69 229 CYS A C 1
ATOM 1875 O O . CYS A 1 229 ? 17.062 6.465 8.904 1.00 89.69 229 CYS A O 1
ATOM 1877 N N . ALA A 1 230 ? 15.769 5.129 10.166 1.00 92.31 230 ALA A N 1
ATOM 1878 C CA . ALA A 1 230 ? 15.948 3.943 9.344 1.00 92.31 230 ALA A CA 1
ATOM 1879 C C . ALA A 1 230 ? 15.409 4.142 7.917 1.00 92.31 230 ALA A C 1
ATOM 1881 O O . ALA A 1 230 ? 16.078 3.746 6.968 1.00 92.31 230 ALA A O 1
ATOM 1882 N N . ILE A 1 231 ? 14.249 4.791 7.742 1.00 93.31 231 ILE A N 1
ATOM 1883 C CA . ILE A 1 231 ? 13.706 5.117 6.410 1.00 93.31 231 ILE A CA 1
ATOM 1884 C C . ILE A 1 231 ? 14.671 6.021 5.641 1.00 93.31 231 ILE A C 1
ATOM 1886 O O . ILE A 1 231 ? 14.983 5.719 4.495 1.00 93.31 231 ILE A O 1
ATOM 1890 N N . PHE A 1 232 ? 15.172 7.096 6.258 1.00 91.44 232 PHE A N 1
ATOM 1891 C CA . PHE A 1 232 ? 16.123 7.997 5.595 1.00 91.44 232 PHE A CA 1
ATOM 1892 C C . PHE A 1 232 ? 17.418 7.286 5.203 1.00 91.44 232 PHE A C 1
ATOM 1894 O O . PHE A 1 232 ? 17.907 7.471 4.091 1.00 91.44 232 PHE A O 1
ATOM 1901 N N . PHE A 1 233 ? 17.941 6.437 6.088 1.00 90.62 233 PHE A N 1
ATOM 1902 C CA . PHE A 1 233 ? 19.124 5.636 5.797 1.00 90.62 233 PHE A CA 1
ATOM 1903 C C . PHE A 1 233 ? 18.890 4.667 4.629 1.00 90.62 233 PHE A C 1
ATOM 1905 O O . PHE A 1 233 ? 19.705 4.588 3.715 1.00 90.62 233 PHE A O 1
ATOM 1912 N N . MET A 1 234 ? 17.753 3.969 4.612 1.00 92.19 234 MET A N 1
ATOM 1913 C CA . MET A 1 234 ? 17.410 3.058 3.521 1.00 92.19 234 MET A CA 1
ATOM 1914 C C . MET A 1 234 ? 17.122 3.782 2.197 1.00 92.19 234 MET A C 1
ATOM 1916 O O . MET A 1 234 ? 17.516 3.279 1.152 1.00 92.19 234 MET A O 1
ATOM 1920 N N . GLU A 1 235 ? 16.476 4.953 2.208 1.00 90.31 235 GLU A N 1
ATOM 1921 C CA . GLU A 1 235 ? 16.276 5.776 1.000 1.00 90.31 235 GLU A CA 1
ATOM 1922 C C . GLU A 1 235 ? 17.604 6.247 0.406 1.00 90.31 235 GLU A C 1
ATOM 1924 O O . GLU A 1 235 ? 17.776 6.227 -0.811 1.00 90.31 235 GLU A O 1
ATOM 1929 N N . TYR A 1 236 ? 18.561 6.615 1.261 1.00 88.50 236 TYR A N 1
ATOM 1930 C CA . TYR A 1 236 ? 19.909 6.955 0.823 1.00 88.50 236 TYR A CA 1
ATOM 1931 C C . TYR A 1 236 ? 20.588 5.766 0.126 1.00 88.50 236 TYR A C 1
ATOM 1933 O O . TYR A 1 236 ? 21.091 5.916 -0.985 1.00 88.50 236 TYR A O 1
ATOM 1941 N N . LEU A 1 237 ? 20.525 4.566 0.722 1.00 87.75 237 LEU A N 1
ATOM 1942 C CA . LEU A 1 237 ? 21.058 3.335 0.114 1.00 87.75 237 LEU A CA 1
ATOM 1943 C C . LEU A 1 237 ? 20.321 2.910 -1.165 1.00 87.75 237 LEU A C 1
ATOM 1945 O O . LEU A 1 237 ? 20.878 2.190 -1.991 1.00 87.75 237 LEU A O 1
ATOM 1949 N N . SER A 1 238 ? 19.059 3.310 -1.300 1.00 88.69 238 SER A N 1
ATOM 1950 C CA . SER A 1 238 ? 18.221 3.031 -2.465 1.00 88.69 238 SER A CA 1
ATOM 1951 C C . SER A 1 238 ? 18.592 3.897 -3.671 1.00 88.69 238 SER A C 1
ATOM 1953 O O . SER A 1 238 ? 18.176 3.602 -4.783 1.00 88.69 238 SER A O 1
ATOM 1955 N N . ALA A 1 239 ? 19.364 4.975 -3.482 1.00 85.06 239 ALA A N 1
ATOM 1956 C CA . ALA A 1 239 ? 19.680 5.960 -4.523 1.00 85.06 239 ALA A CA 1
ATOM 1957 C C . ALA A 1 239 ? 18.433 6.596 -5.193 1.00 85.06 239 ALA A C 1
ATOM 1959 O O . ALA A 1 239 ? 18.520 7.254 -6.234 1.00 85.06 239 ALA A O 1
ATOM 1960 N N . SER A 1 240 ? 17.258 6.476 -4.562 1.00 85.88 240 SER A N 1
ATOM 1961 C CA . SER A 1 240 ? 15.989 7.050 -5.019 1.00 85.88 240 SER A CA 1
ATOM 1962 C C . SER A 1 240 ? 15.935 8.550 -4.714 1.00 85.88 240 SER A C 1
ATOM 1964 O O . SER A 1 240 ? 15.377 8.990 -3.706 1.00 85.88 240 SER A O 1
ATOM 1966 N N . ARG A 1 241 ? 16.505 9.378 -5.599 1.00 83.81 241 ARG A N 1
ATOM 1967 C CA . ARG A 1 241 ? 16.526 10.849 -5.433 1.00 83.81 241 ARG A CA 1
ATOM 1968 C C . ARG A 1 241 ? 15.122 11.421 -5.214 1.00 83.81 241 ARG A C 1
ATOM 1970 O O . ARG A 1 241 ? 14.909 12.229 -4.314 1.00 83.81 241 ARG A O 1
ATOM 1977 N N . THR A 1 242 ? 14.147 10.960 -5.996 1.00 87.88 242 THR A N 1
ATOM 1978 C CA . THR A 1 242 ? 12.745 11.389 -5.890 1.00 87.88 242 THR A CA 1
ATOM 1979 C C . THR A 1 242 ? 12.085 10.933 -4.589 1.00 87.88 242 THR A C 1
ATOM 1981 O O . THR A 1 242 ? 11.306 11.694 -4.011 1.00 87.88 242 THR A O 1
ATOM 1984 N N . GLY A 1 243 ? 12.398 9.722 -4.110 1.00 88.31 243 GLY A N 1
ATOM 1985 C CA . GLY A 1 243 ? 11.906 9.200 -2.831 1.00 88.31 243 GLY A CA 1
ATOM 1986 C C . GLY A 1 243 ? 12.447 10.002 -1.652 1.00 88.31 243 GLY A C 1
ATOM 1987 O O . GLY A 1 243 ? 11.669 10.487 -0.830 1.00 88.31 243 GLY A O 1
ATOM 1988 N N . MET A 1 244 ? 13.757 10.262 -1.640 1.00 87.81 244 MET A N 1
ATOM 1989 C CA . MET A 1 244 ? 14.411 11.073 -0.614 1.00 87.81 244 MET A CA 1
ATOM 1990 C C . MET A 1 244 ? 13.821 12.488 -0.534 1.00 87.81 244 MET A C 1
ATOM 1992 O O . MET A 1 244 ? 13.408 12.908 0.548 1.00 87.81 244 MET A O 1
ATOM 1996 N N . ILE A 1 245 ? 13.698 13.200 -1.663 1.00 86.88 245 ILE A N 1
ATOM 1997 C CA . ILE A 1 245 ? 13.081 14.543 -1.703 1.00 86.88 245 ILE A CA 1
ATOM 1998 C C . ILE A 1 245 ? 11.661 14.498 -1.135 1.00 86.88 245 ILE A C 1
ATOM 2000 O O . ILE A 1 245 ? 11.298 15.302 -0.276 1.00 86.88 245 ILE A O 1
ATOM 2004 N N . SER A 1 246 ? 10.862 13.533 -1.585 1.00 90.69 246 SER A N 1
ATOM 2005 C CA . SER A 1 246 ? 9.469 13.394 -1.163 1.00 90.69 246 SER A CA 1
ATOM 2006 C C . SER A 1 246 ? 9.350 13.108 0.340 1.00 90.69 246 SER A C 1
ATOM 2008 O O . SER A 1 246 ? 8.483 13.678 1.004 1.00 90.69 246 SER A O 1
ATOM 2010 N N . CYS A 1 247 ? 10.247 12.296 0.910 1.00 90.50 247 CYS A N 1
ATOM 2011 C CA . CYS A 1 247 ? 10.314 12.043 2.351 1.00 90.50 247 CYS A CA 1
ATOM 2012 C C . CYS A 1 247 ? 10.603 13.326 3.140 1.00 90.50 247 CYS A C 1
ATOM 2014 O O . CYS A 1 247 ? 9.952 13.590 4.156 1.00 90.50 247 CYS A O 1
ATOM 2016 N N . ILE A 1 248 ? 11.533 14.158 2.663 1.00 87.06 248 ILE A N 1
ATOM 2017 C CA . ILE A 1 248 ? 11.834 15.432 3.323 1.00 87.06 248 ILE A CA 1
ATOM 2018 C C . ILE A 1 248 ? 10.637 16.386 3.214 1.00 87.06 248 ILE A C 1
ATOM 2020 O O . ILE A 1 248 ? 10.234 16.962 4.224 1.00 87.06 248 ILE A O 1
ATOM 2024 N N . ILE A 1 249 ? 10.006 16.498 2.040 1.00 87.44 249 ILE A N 1
ATOM 2025 C CA . ILE A 1 249 ? 8.796 17.314 1.845 1.00 87.44 249 ILE A CA 1
ATOM 2026 C C . ILE A 1 249 ? 7.687 16.888 2.817 1.00 87.44 249 ILE A C 1
ATOM 2028 O O . ILE A 1 249 ? 7.073 17.740 3.459 1.00 87.44 249 ILE A O 1
ATOM 2032 N N . VAL A 1 250 ? 7.455 15.584 2.994 1.00 90.69 250 VAL A N 1
ATOM 2033 C CA . VAL A 1 250 ? 6.469 15.073 3.962 1.00 90.69 250 VAL A CA 1
ATOM 2034 C C . VAL A 1 250 ? 6.806 15.505 5.391 1.00 90.69 250 VAL A C 1
ATOM 2036 O O . VAL A 1 250 ? 5.919 15.971 6.114 1.00 90.69 250 VAL A O 1
ATOM 2039 N N . CYS A 1 251 ? 8.072 15.406 5.802 1.00 86.94 251 CYS A N 1
ATOM 2040 C CA . CYS A 1 251 ? 8.522 15.893 7.108 1.00 86.94 251 CYS A CA 1
ATOM 2041 C C . CYS A 1 251 ? 8.276 17.398 7.269 1.00 86.94 251 CYS A C 1
ATOM 2043 O O . CYS A 1 251 ? 7.745 17.824 8.297 1.00 86.94 251 CYS A O 1
ATOM 2045 N N . VAL A 1 252 ? 8.600 18.194 6.249 1.00 84.50 252 VAL A N 1
ATOM 2046 C CA . VAL A 1 252 ? 8.388 19.645 6.234 1.00 84.50 252 VAL A CA 1
ATOM 2047 C C . VAL A 1 252 ? 6.899 19.973 6.373 1.00 84.50 252 VAL A C 1
ATOM 2049 O O . VAL A 1 252 ? 6.519 20.693 7.298 1.00 84.50 252 VAL A O 1
ATOM 2052 N N . ILE A 1 253 ? 6.030 19.384 5.545 1.00 85.44 253 ILE A N 1
ATOM 2053 C CA . ILE A 1 253 ? 4.571 19.583 5.607 1.00 85.44 253 ILE A CA 1
ATOM 2054 C C . ILE A 1 253 ? 4.028 19.214 6.993 1.00 85.44 253 ILE A C 1
ATOM 2056 O O . ILE A 1 253 ? 3.227 19.955 7.572 1.00 85.44 253 ILE A O 1
ATOM 2060 N N . TYR A 1 254 ? 4.473 18.090 7.561 1.00 85.50 254 TYR A N 1
ATOM 2061 C CA . TYR A 1 254 ? 4.053 17.656 8.893 1.00 85.50 254 TYR A CA 1
ATOM 2062 C C . TYR A 1 254 ? 4.461 18.649 9.988 1.00 85.50 254 TYR A C 1
ATOM 2064 O O . TYR A 1 254 ? 3.684 18.939 10.904 1.00 85.50 254 TYR A O 1
ATOM 2072 N N . ILE A 1 255 ? 5.675 19.184 9.893 1.00 82.38 255 ILE A N 1
ATOM 2073 C CA . ILE A 1 255 ? 6.209 20.185 10.810 1.00 82.38 255 ILE A CA 1
ATOM 2074 C C . ILE A 1 255 ? 5.423 21.501 10.703 1.00 82.38 255 ILE A C 1
ATOM 2076 O O . ILE A 1 255 ? 4.998 22.031 11.732 1.00 82.38 255 ILE A O 1
ATOM 2080 N N . PHE A 1 256 ? 5.159 21.990 9.487 1.00 79.00 256 PHE A N 1
ATOM 2081 C CA . PHE A 1 256 ? 4.356 23.199 9.252 1.00 79.00 256 PHE A CA 1
ATOM 2082 C C . PHE A 1 256 ? 2.907 23.056 9.724 1.00 79.00 256 PHE A C 1
ATOM 2084 O O . PHE A 1 256 ? 2.314 24.016 10.221 1.00 79.00 256 PHE A O 1
ATOM 2091 N N . SER A 1 257 ? 2.358 21.846 9.629 1.00 78.38 257 SER A N 1
ATOM 2092 C CA . SER A 1 257 ? 1.012 21.527 10.111 1.00 78.38 257 SER A CA 1
ATOM 2093 C C . SER A 1 257 ? 0.894 21.594 11.641 1.00 78.38 257 SER A C 1
ATOM 2095 O O . SER A 1 257 ? -0.217 21.677 12.172 1.00 78.38 257 SER A O 1
ATOM 2097 N N . LYS A 1 258 ? 2.007 21.578 12.393 1.00 73.88 258 LYS A N 1
ATOM 2098 C CA . LYS A 1 258 ? 1.977 21.776 13.849 1.00 73.88 258 LYS A CA 1
ATOM 2099 C C . LYS A 1 258 ? 1.917 23.260 14.205 1.00 73.88 258 LYS A C 1
ATOM 2101 O O . LYS A 1 258 ? 2.713 24.073 13.756 1.00 73.88 258 LYS A O 1
ATOM 2106 N N . LYS A 1 259 ? 1.013 23.599 15.131 1.00 58.56 259 LYS A N 1
ATOM 2107 C CA . LYS A 1 259 ? 0.748 24.978 15.584 1.00 58.56 259 LYS A CA 1
ATOM 2108 C C . LYS A 1 259 ? 1.909 25.684 16.319 1.00 58.56 259 LYS A C 1
ATOM 2110 O O . LYS A 1 259 ? 1.736 26.831 16.706 1.00 58.56 259 LYS A O 1
ATOM 2115 N N . ARG A 1 260 ? 3.071 25.054 16.549 1.00 60.44 260 ARG A N 1
ATOM 2116 C CA . ARG A 1 260 ? 4.172 25.664 17.327 1.00 60.44 260 ARG A CA 1
ATOM 2117 C C . ARG A 1 260 ? 5.139 26.441 16.418 1.00 60.44 260 ARG A C 1
ATOM 2119 O O . ARG A 1 260 ? 5.531 25.947 15.367 1.00 60.44 260 ARG A O 1
ATOM 2126 N N . GLY A 1 261 ? 5.548 27.642 16.834 1.00 55.94 261 GLY A N 1
ATOM 2127 C CA . GLY A 1 261 ? 6.445 28.515 16.056 1.00 55.94 261 GLY A CA 1
ATOM 2128 C C . GLY A 1 261 ? 7.837 27.916 15.820 1.00 55.94 261 GLY A C 1
ATOM 2129 O O . GLY A 1 261 ? 8.288 27.8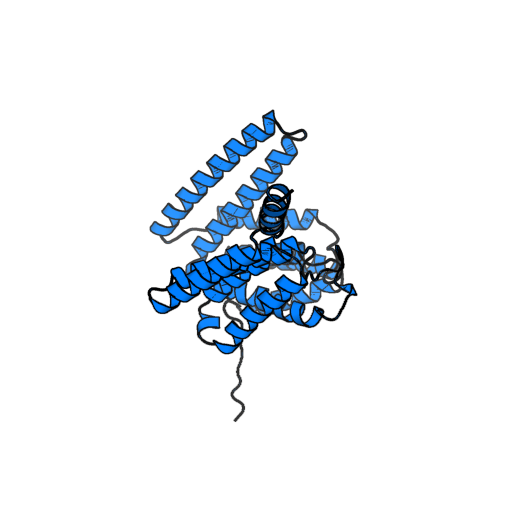54 14.682 1.00 55.94 261 GLY A O 1
ATOM 2130 N N . LEU A 1 262 ? 8.463 27.360 16.866 1.00 60.19 262 LEU A N 1
ATOM 2131 C CA . LEU A 1 262 ? 9.799 26.747 16.785 1.00 60.19 262 LEU A CA 1
ATOM 2132 C C . LEU A 1 262 ? 9.853 25.568 15.798 1.00 60.19 262 LEU A C 1
ATOM 2134 O O . LEU A 1 262 ? 10.851 25.362 15.118 1.00 60.19 262 LEU A O 1
ATOM 2138 N N . THR A 1 263 ? 8.760 24.806 15.676 1.00 61.25 263 THR A N 1
ATOM 2139 C CA . THR A 1 263 ? 8.696 23.715 14.700 1.00 61.25 263 THR A CA 1
ATOM 2140 C C . THR A 1 263 ? 8.697 24.259 13.273 1.00 61.25 263 THR A C 1
ATOM 2142 O O . THR A 1 263 ? 9.420 23.730 12.443 1.00 61.25 263 THR A O 1
ATOM 2145 N N . LYS A 1 264 ? 8.010 25.371 12.986 1.00 59.72 264 LYS A N 1
ATOM 2146 C CA . LYS A 1 264 ? 8.003 25.965 11.637 1.00 59.72 264 LYS A CA 1
ATOM 2147 C C . LYS A 1 264 ? 9.397 26.405 11.176 1.00 59.72 264 LYS A C 1
ATOM 2149 O O . LYS A 1 264 ? 9.730 26.179 10.020 1.00 59.72 264 LYS A O 1
ATOM 2154 N N . ALA A 1 265 ? 10.225 26.937 12.079 1.00 60.22 265 ALA A N 1
ATOM 2155 C CA . ALA A 1 265 ? 11.611 27.304 11.773 1.00 60.22 265 ALA A CA 1
ATOM 2156 C C . ALA A 1 265 ? 12.448 26.092 11.317 1.00 60.22 265 ALA A C 1
ATOM 2158 O O . ALA A 1 265 ? 13.138 26.166 10.305 1.00 60.22 265 ALA A O 1
ATOM 2159 N N . VAL A 1 266 ? 12.307 24.940 11.986 1.00 68.75 266 VAL A N 1
ATOM 2160 C CA . VAL A 1 266 ? 12.963 23.680 11.574 1.00 68.75 266 VAL A CA 1
ATOM 2161 C C . VAL A 1 266 ? 12.486 23.220 10.190 1.00 68.75 266 VAL A C 1
ATOM 2163 O O . VAL A 1 266 ? 13.280 22.722 9.398 1.00 68.75 266 VAL A O 1
ATOM 2166 N N . GLY A 1 267 ? 11.202 23.419 9.872 1.00 64.69 267 GLY A N 1
ATOM 2167 C CA . GLY A 1 267 ? 10.648 23.129 8.545 1.00 64.69 267 GLY A CA 1
ATOM 2168 C C . GLY A 1 267 ? 11.254 23.999 7.439 1.00 64.69 267 GLY A C 1
ATOM 2169 O O . GLY A 1 267 ? 11.543 23.485 6.363 1.00 64.69 267 GLY A O 1
ATOM 2170 N N . ILE A 1 268 ? 11.495 25.285 7.715 1.00 65.75 268 ILE A N 1
ATOM 2171 C CA . ILE A 1 268 ? 12.161 26.214 6.787 1.00 65.75 268 ILE A CA 1
ATOM 2172 C C . ILE A 1 268 ? 13.619 25.797 6.557 1.00 65.75 268 ILE A C 1
ATOM 2174 O O . ILE A 1 268 ? 14.050 25.730 5.411 1.00 65.75 268 ILE A O 1
ATOM 2178 N N . VAL A 1 269 ? 14.357 25.448 7.617 1.00 70.75 269 VAL A N 1
ATOM 2179 C CA . VAL A 1 269 ? 15.754 24.982 7.510 1.00 70.75 269 VAL A CA 1
ATOM 2180 C C . VAL A 1 269 ? 15.856 23.689 6.693 1.00 70.75 269 VAL A C 1
ATOM 2182 O O . VAL A 1 269 ? 16.722 23.576 5.831 1.00 70.75 269 VAL A O 1
ATOM 2185 N N . LEU A 1 270 ? 14.946 22.732 6.905 1.00 69.06 270 LEU A N 1
ATOM 2186 C CA . LEU A 1 270 ? 14.882 21.504 6.101 1.00 69.06 270 LEU A CA 1
ATOM 2187 C C . LEU A 1 270 ? 14.577 21.790 4.628 1.00 69.06 270 LEU A C 1
ATOM 2189 O O . LEU A 1 270 ? 15.185 21.182 3.754 1.00 69.06 270 LEU A O 1
ATOM 2193 N N . LEU A 1 271 ? 13.656 22.712 4.346 1.00 68.38 271 LEU A N 1
ATOM 2194 C CA . LEU A 1 271 ? 13.312 23.094 2.978 1.00 68.38 271 LEU A CA 1
ATOM 2195 C C . LEU A 1 271 ? 14.482 23.800 2.277 1.00 68.38 271 LEU A C 1
ATOM 2197 O O . LEU A 1 271 ? 14.769 23.493 1.124 1.00 68.38 271 LEU A O 1
ATOM 2201 N N . LEU A 1 272 ? 15.205 24.670 2.988 1.00 67.69 272 LEU A N 1
ATOM 2202 C CA . LEU A 1 272 ? 16.435 25.293 2.496 1.00 67.69 272 LEU A CA 1
ATOM 2203 C C . LEU A 1 272 ? 17.527 24.254 2.213 1.00 67.69 272 LEU A C 1
ATOM 2205 O O . LEU A 1 272 ? 18.154 24.334 1.166 1.00 67.69 272 LEU A O 1
ATOM 2209 N N . LEU A 1 273 ? 17.703 23.246 3.076 1.00 69.75 273 LEU A N 1
ATOM 2210 C CA . LEU A 1 273 ? 18.650 22.143 2.852 1.00 69.75 273 LEU A CA 1
ATOM 2211 C C . LEU A 1 273 ? 18.301 21.286 1.628 1.00 69.75 273 LEU A C 1
ATOM 2213 O O . LEU A 1 273 ? 19.200 20.847 0.917 1.00 69.75 273 LEU A O 1
ATOM 2217 N N . ILE A 1 274 ? 17.012 21.052 1.354 1.00 66.31 274 ILE A N 1
ATOM 2218 C CA . ILE A 1 274 ? 16.590 20.387 0.110 1.00 66.31 274 ILE A CA 1
ATOM 2219 C C . ILE A 1 274 ? 16.995 21.243 -1.087 1.00 66.31 274 ILE A C 1
ATOM 2221 O O . ILE A 1 274 ? 17.580 20.729 -2.033 1.00 66.31 274 ILE A O 1
ATOM 2225 N N . ILE A 1 275 ? 16.692 22.542 -1.048 1.00 65.44 275 ILE A N 1
ATOM 2226 C CA . ILE A 1 275 ? 16.994 23.456 -2.151 1.00 65.44 275 ILE A CA 1
ATOM 2227 C C . ILE A 1 275 ? 18.507 23.533 -2.388 1.00 65.44 275 ILE A C 1
ATOM 2229 O O . ILE A 1 275 ? 18.928 23.490 -3.537 1.00 65.44 275 ILE A O 1
ATOM 2233 N N . THR A 1 276 ? 19.334 23.585 -1.341 1.00 64.94 276 THR A N 1
ATOM 2234 C CA . THR A 1 276 ? 20.796 23.665 -1.487 1.00 64.94 276 THR A CA 1
ATOM 2235 C C . THR A 1 276 ? 21.437 22.347 -1.911 1.00 64.94 276 THR A C 1
ATOM 2237 O O . THR A 1 276 ? 22.367 22.367 -2.708 1.00 64.94 276 THR A O 1
ATOM 2240 N N . PHE A 1 277 ? 20.945 21.202 -1.432 1.00 63.72 277 PHE A N 1
ATOM 2241 C CA . PHE A 1 277 ? 21.480 19.889 -1.810 1.00 63.72 277 PHE A CA 1
ATOM 2242 C C . PHE A 1 277 ? 21.050 19.452 -3.221 1.00 63.72 277 PHE A C 1
ATOM 2244 O O . PHE A 1 277 ? 21.760 18.690 -3.874 1.00 63.72 277 PHE A O 1
ATOM 2251 N N . PHE A 1 278 ? 19.886 19.918 -3.692 1.00 59.84 278 PHE A N 1
ATOM 2252 C CA . PHE A 1 278 ? 19.310 19.546 -4.991 1.00 59.84 278 PHE A CA 1
ATOM 2253 C C . PHE A 1 278 ? 19.309 20.652 -6.040 1.00 59.84 278 PHE A C 1
ATOM 2255 O O . PHE A 1 278 ? 18.908 20.386 -7.177 1.00 59.84 278 PHE A O 1
ATOM 2262 N N . LEU A 1 279 ? 19.781 21.858 -5.711 1.00 53.66 279 LEU A N 1
ATOM 2263 C CA . LEU A 1 279 ? 20.279 22.767 -6.734 1.00 53.66 279 LEU A CA 1
ATOM 2264 C C . LEU A 1 279 ? 21.273 21.951 -7.564 1.00 53.66 279 LEU A C 1
ATOM 2266 O O . LEU A 1 279 ? 22.221 21.404 -6.992 1.00 53.66 279 LEU A O 1
ATOM 2270 N N . PRO A 1 280 ? 21.025 21.766 -8.874 1.00 51.94 280 PRO A N 1
ATOM 2271 C CA . PRO A 1 280 ? 21.915 20.976 -9.698 1.00 51.94 280 PRO A CA 1
ATOM 2272 C C . PRO A 1 280 ? 23.319 21.526 -9.483 1.00 51.94 280 PRO A C 1
ATOM 2274 O O . PRO A 1 280 ? 23.518 22.733 -9.623 1.00 51.94 280 PRO A O 1
ATOM 2277 N N . GLN A 1 281 ? 24.294 20.671 -9.165 1.00 53.19 281 GLN A N 1
ATOM 2278 C CA . GLN A 1 281 ? 25.699 21.092 -9.175 1.00 53.19 281 GLN A CA 1
ATOM 2279 C C . GLN A 1 281 ? 26.059 21.758 -10.516 1.00 53.19 281 GLN A C 1
ATOM 2281 O O . GLN A 1 281 ? 26.927 22.619 -10.544 1.00 53.19 281 GLN A O 1
ATOM 2286 N N . ASN A 1 282 ? 25.292 21.463 -11.575 1.00 48.69 282 ASN A N 1
ATOM 2287 C CA . ASN A 1 282 ? 25.325 22.121 -12.877 1.00 48.69 282 ASN A CA 1
ATOM 2288 C C . ASN A 1 282 ? 25.019 23.634 -12.843 1.00 48.69 282 ASN A C 1
ATOM 2290 O O . ASN A 1 282 ? 25.537 24.361 -13.674 1.00 48.69 282 ASN A O 1
ATOM 2294 N N . VAL A 1 283 ? 24.193 24.146 -11.923 1.00 52.00 283 VAL A N 1
ATOM 2295 C CA . VAL A 1 283 ? 23.923 25.595 -11.819 1.00 52.00 283 VAL A CA 1
ATOM 2296 C C . VAL A 1 283 ? 25.092 26.305 -11.141 1.00 52.00 283 VAL A C 1
ATOM 2298 O O . VAL A 1 283 ? 25.518 27.353 -11.606 1.00 52.00 283 VAL A O 1
ATOM 2301 N N . VAL A 1 284 ? 25.667 25.705 -10.094 1.00 52.09 284 VAL A N 1
ATOM 2302 C CA . VAL A 1 284 ? 26.847 26.260 -9.412 1.00 52.09 284 VAL A CA 1
ATOM 2303 C C . VAL A 1 284 ? 28.085 26.175 -10.312 1.00 52.09 284 VAL A C 1
ATOM 2305 O O . VAL A 1 284 ? 28.831 27.143 -10.403 1.00 52.09 284 VAL A O 1
ATOM 2308 N N . SER A 1 285 ? 28.270 25.077 -11.055 1.00 52.62 285 SER A N 1
ATOM 2309 C CA . SER A 1 285 ? 29.373 24.954 -12.016 1.00 52.62 285 SER A CA 1
ATOM 2310 C C . SER A 1 285 ? 29.226 25.896 -13.211 1.00 52.62 285 SER A C 1
ATOM 2312 O O . SER A 1 285 ? 30.237 26.395 -13.693 1.00 52.62 285 SER A O 1
ATOM 2314 N N . ASN A 1 286 ? 28.000 26.172 -13.677 1.00 52.25 286 ASN A N 1
ATOM 2315 C CA . ASN A 1 286 ? 27.750 27.114 -14.776 1.00 52.25 286 ASN A CA 1
ATOM 2316 C C . ASN A 1 286 ? 27.956 28.580 -14.364 1.00 52.25 286 ASN A C 1
ATOM 2318 O O . ASN A 1 286 ? 28.348 29.388 -15.196 1.00 52.25 286 ASN A O 1
ATOM 2322 N N . ILE A 1 287 ? 27.737 28.927 -13.091 1.00 58.03 287 ILE A N 1
ATOM 2323 C CA . ILE A 1 287 ? 28.040 30.270 -12.571 1.00 58.03 287 ILE A CA 1
ATOM 2324 C C . ILE A 1 287 ? 29.560 30.462 -12.443 1.00 58.03 287 ILE A C 1
ATOM 2326 O O . ILE A 1 287 ? 30.082 31.483 -12.874 1.00 58.03 287 ILE A O 1
ATOM 2330 N N . VAL A 1 288 ? 30.283 29.450 -11.947 1.00 54.78 288 VAL A N 1
ATOM 2331 C CA . VAL A 1 288 ? 31.754 29.499 -11.816 1.00 54.78 288 VAL A CA 1
ATOM 2332 C C . VAL A 1 288 ? 32.465 29.502 -13.177 1.00 54.78 288 VAL A C 1
ATOM 2334 O O . VAL A 1 288 ? 33.500 30.143 -13.330 1.00 54.78 288 VAL A O 1
ATOM 2337 N N . SER A 1 289 ? 31.921 28.813 -14.185 1.00 51.00 289 SER A N 1
ATOM 2338 C CA . SER A 1 289 ? 32.493 28.830 -15.541 1.00 51.00 289 SER A CA 1
ATOM 2339 C C . SER A 1 289 ? 32.162 30.106 -16.321 1.00 51.00 289 SER A C 1
ATOM 2341 O O . SER A 1 289 ? 32.997 30.538 -17.109 1.00 51.00 289 SER A O 1
ATOM 2343 N N . ALA A 1 290 ? 31.024 30.760 -16.060 1.00 53.22 290 ALA A N 1
ATOM 2344 C CA . ALA A 1 290 ? 30.710 32.068 -16.644 1.00 53.22 290 ALA A CA 1
ATOM 2345 C C . ALA A 1 290 ? 31.680 33.171 -16.171 1.00 53.22 290 ALA A C 1
ATOM 2347 O O . ALA A 1 290 ? 32.126 33.977 -16.985 1.00 53.22 290 ALA A O 1
ATOM 2348 N N . GLU A 1 291 ? 32.086 33.146 -14.896 1.00 53.91 291 GLU A N 1
ATOM 2349 C CA . GLU A 1 291 ? 33.056 34.086 -14.299 1.00 53.91 291 GLU A CA 1
ATOM 2350 C C . GLU A 1 291 ? 34.490 33.935 -14.849 1.00 53.91 291 GLU A C 1
ATOM 2352 O O . GLU A 1 291 ? 35.285 34.876 -14.806 1.00 53.91 291 GLU A O 1
ATOM 2357 N N . GLN A 1 292 ? 34.842 32.759 -15.381 1.00 51.25 292 GLN A N 1
ATOM 2358 C CA . GLN A 1 292 ? 36.155 32.521 -15.994 1.00 51.25 292 GLN A CA 1
ATOM 2359 C C . GLN A 1 292 ? 36.229 33.000 -17.449 1.00 51.25 292 GLN A C 1
ATOM 2361 O O . GLN A 1 292 ? 37.304 33.391 -17.892 1.00 51.25 292 GLN A O 1
ATOM 2366 N N . THR A 1 293 ? 35.107 33.028 -18.172 1.00 52.47 293 THR A N 1
ATOM 2367 C CA . THR A 1 293 ? 35.032 33.563 -19.545 1.00 52.47 293 THR A CA 1
ATOM 2368 C C . THR A 1 293 ? 34.977 35.089 -19.633 1.00 52.47 293 THR A C 1
ATOM 2370 O O . THR A 1 293 ? 35.261 35.623 -20.696 1.00 52.47 293 THR A O 1
ATOM 2373 N N . GLU A 1 294 ? 34.637 35.804 -18.555 1.00 50.09 294 GLU A N 1
ATOM 2374 C CA . GLU A 1 294 ? 34.687 37.281 -18.526 1.00 50.09 294 GLU A CA 1
ATOM 2375 C C . GLU A 1 294 ? 36.069 37.843 -18.138 1.00 50.09 294 GLU A C 1
ATOM 2377 O O . GLU A 1 294 ? 36.298 39.043 -18.264 1.00 50.09 294 GLU A O 1
ATOM 2382 N N . ASN A 1 295 ? 37.005 36.992 -17.697 1.00 49.41 295 ASN A N 1
ATOM 2383 C CA . ASN A 1 295 ? 38.358 37.386 -17.277 1.00 49.41 295 ASN A CA 1
ATOM 2384 C C . ASN A 1 295 ? 39.468 36.978 -18.273 1.00 49.41 295 ASN A C 1
ATOM 2386 O O . ASN A 1 295 ? 40.647 36.968 -17.911 1.00 49.41 295 ASN A O 1
ATOM 2390 N N . THR A 1 296 ? 39.106 36.658 -19.518 1.00 42.94 296 THR A N 1
ATOM 2391 C CA . THR A 1 296 ? 40.018 36.433 -20.659 1.00 42.94 296 THR A CA 1
ATOM 2392 C C . THR A 1 296 ? 39.625 37.318 -21.823 1.00 42.94 296 THR A C 1
ATOM 2394 O O . THR A 1 296 ? 40.532 37.932 -22.424 1.00 42.94 296 THR A O 1
#

Sequence (296 aa):
MLNKIRVNLPGFSKIDYFFLVLFFLSFFHSSLGFLFNFALLYYWKFGTEGCLKSLIFLTTRGVLNPSVASQASIQSFRWIIVLGASFLILRYSNIKNIKFKNKYNKILLCIIAFSSVTAMFSLVVSSYPTTAIFKIMSFLLAFSAVMRGVASTREHVNWNDFFVSLYGILYIISIIMIPFKQFRVVNDDFQGMFNHVNIFGIISVLFLAALLNSQFYKKYKILRIFMICAIFFMEYLSASRTGMISCIIVCVIYIFSKKRGLTKAVGIVLLLLIITFFLPQNVVSNIVSAEQTENT

Nearest PDB structures (foldseek):
  4wnd-assembly1_A  TM=1.934E-01  e=3.566E+00  Homo sapiens
  8dk2-assembly1_D  TM=1.873E-01  e=9.313E+00  Pseudomonas aeruginosa PA14

Organism: Mediterraneibacter gnavus (NCBI:txid33038)

pLDDT: mean 84.12, std 14.1, range [30.45, 95.62]

Foldseek 3Di:
DPPPPPPDQAQDDPVNVVLVVLLQVQQPDLVSVVVSLVVLVVLCVVPLVSLLVSLVSLVVLVFFACLRRPDHPDPVSSLCSLLVSLVRLVVPFDQPDPVLVVVLVVVLVVLVVVLVVQLVVLVVPPPCSVVSNVVSVSCSSNVSSNSRSCNRCVVPGPVLSVLLSSVVVQLVQLLVCVVPQSRVPPDSFRPRRGHALVVLLVSLLVSLLSLLVDPVVVVVVVVSVVSLVSSLVNNVSSVVLVSNLSNLVSCLVSQVPDPDPVSNVVSVVSVVVSCVVPPPVVVVVVVVVVVVVVVD

Radius of gyration: 22.35 Å; Cα contacts (8 Å, |Δi|>4): 291; chains: 1; bounding box: 64×61×68 Å